Protein AF-A0A0F9I2T9-F1 (afdb_monomer)

Solvent-accessible surface area (backbone atoms only — not comparable to full-atom values): 11402 Å² total; per-residue (Å²): 110,58,90,56,52,68,42,76,40,68,72,30,92,43,73,68,40,69,50,30,46,56,73,55,46,64,75,42,55,41,36,40,35,30,61,11,84,28,34,31,27,41,28,41,24,91,76,15,21,54,81,68,43,67,60,30,58,50,77,38,46,47,72,30,62,48,36,36,33,22,36,102,45,69,37,40,35,46,57,79,55,84,53,74,76,51,71,56,40,68,66,50,63,77,54,74,60,82,80,69,91,84,68,98,68,77,92,76,82,87,80,84,78,89,79,75,94,76,78,85,86,78,90,66,72,61,54,75,48,65,61,73,56,82,84,60,72,53,73,69,39,75,49,75,49,71,34,76,74,49,48,68,32,50,39,35,52,36,46,84,83,63,53,74,46,76,37,58,24,34,89,49,101,84,46,70,30,67,48,35,34,33,28,73,46,94,51,41,67,45,80,101

Structure (mmCIF, N/CA/C/O backbone):
data_AF-A0A0F9I2T9-F1
#
_entry.id   AF-A0A0F9I2T9-F1
#
loop_
_atom_site.group_PDB
_atom_site.id
_atom_site.type_symbol
_atom_site.label_atom_id
_atom_site.label_alt_id
_atom_site.label_comp_id
_atom_site.label_asym_id
_atom_site.label_entity_id
_atom_site.label_seq_id
_atom_site.pdbx_PDB_ins_code
_atom_site.Cartn_x
_atom_site.Cartn_y
_atom_site.Cartn_z
_atom_site.occupancy
_atom_site.B_iso_or_equiv
_atom_site.auth_seq_id
_atom_site.auth_comp_id
_atom_site.auth_asym_id
_atom_site.auth_atom_id
_atom_site.pdbx_PDB_model_num
ATOM 1 N N . LEU A 1 1 ? -17.192 2.254 24.307 1.00 77.25 1 LEU A N 1
ATOM 2 C CA . LEU A 1 1 ? -17.711 1.311 23.294 1.00 77.25 1 LEU A CA 1
ATOM 3 C C . LEU A 1 1 ? -18.393 2.133 22.215 1.00 77.25 1 LEU A C 1
ATOM 5 O O . LEU A 1 1 ? -19.173 3.010 22.575 1.00 77.25 1 LEU A O 1
ATOM 9 N N . LEU A 1 2 ? -18.076 1.908 20.944 1.00 83.19 2 LEU A N 1
ATOM 10 C CA . LEU A 1 2 ? -18.736 2.607 19.837 1.00 83.19 2 LEU A CA 1
ATOM 11 C C . LEU A 1 2 ? -20.143 2.042 19.597 1.00 83.19 2 LEU A C 1
ATOM 13 O O . LEU A 1 2 ? -20.363 0.847 19.772 1.00 83.19 2 LEU A O 1
ATOM 17 N N . GLN A 1 3 ? -21.088 2.907 19.224 1.00 81.00 3 GLN A N 1
ATOM 18 C CA . GLN A 1 3 ? -22.503 2.542 19.030 1.00 81.00 3 GLN A CA 1
ATOM 19 C C . GLN A 1 3 ? -23.011 2.791 17.604 1.00 81.00 3 GLN A C 1
ATOM 21 O O . GLN A 1 3 ? -24.098 2.345 17.253 1.00 81.00 3 GLN A O 1
ATOM 26 N N . SER A 1 4 ? -22.238 3.504 16.788 1.00 87.12 4 SER A N 1
ATOM 27 C CA . SER A 1 4 ? -22.581 3.847 15.409 1.00 87.12 4 SER A CA 1
ATOM 28 C C . SER A 1 4 ? -21.643 3.129 14.442 1.00 87.12 4 SER A C 1
ATOM 30 O O . SER A 1 4 ? -20.505 2.819 14.794 1.00 87.12 4 SER A O 1
ATOM 32 N N . SER A 1 5 ? -22.080 2.917 13.201 1.00 89.50 5 SER A N 1
ATOM 33 C CA . SER A 1 5 ? -21.190 2.479 12.119 1.00 89.50 5 SER A CA 1
ATOM 34 C C . SER A 1 5 ? -20.174 3.561 11.747 1.00 89.50 5 SER A C 1
ATOM 36 O O . SER A 1 5 ? -19.093 3.228 11.286 1.00 89.50 5 SER A O 1
ATOM 38 N N . TYR A 1 6 ? -20.478 4.842 11.991 1.00 93.56 6 TYR A N 1
ATOM 39 C CA . TYR A 1 6 ? -19.569 5.972 11.780 1.00 93.56 6 TYR A CA 1
ATOM 40 C C . TYR A 1 6 ? -19.343 6.724 13.088 1.00 93.56 6 TYR A C 1
ATOM 42 O O . TYR A 1 6 ? -20.291 7.244 13.681 1.00 93.56 6 TYR A O 1
ATOM 50 N N . ASN A 1 7 ? -18.086 6.793 13.522 1.00 95.19 7 ASN A N 1
ATOM 51 C CA . ASN A 1 7 ? -17.689 7.425 14.773 1.00 95.19 7 ASN A CA 1
ATOM 52 C C . ASN A 1 7 ? -16.590 8.447 14.489 1.00 95.19 7 ASN A C 1
ATOM 54 O O . ASN A 1 7 ? -15.493 8.089 14.057 1.00 95.19 7 ASN A O 1
ATOM 58 N N . VAL A 1 8 ? -16.899 9.717 14.741 1.00 95.62 8 VAL A N 1
ATOM 59 C CA . VAL A 1 8 ? -15.950 10.826 14.635 1.00 95.62 8 VAL A CA 1
ATOM 60 C C . VAL A 1 8 ? -15.568 11.250 16.043 1.00 95.62 8 VAL A C 1
ATOM 62 O O . VAL A 1 8 ? -16.420 11.669 16.826 1.00 95.62 8 VAL A O 1
ATOM 65 N N . ILE A 1 9 ?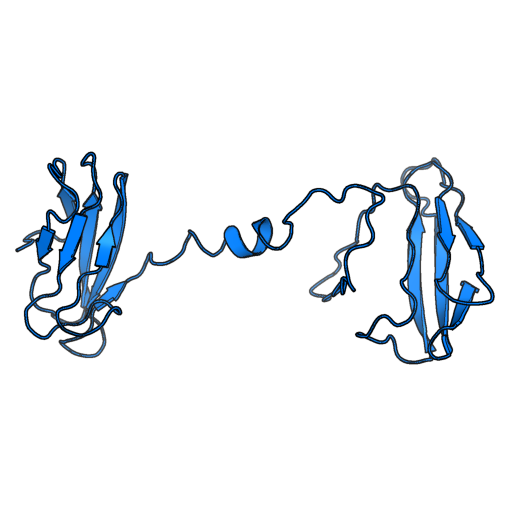 -14.291 11.108 16.372 1.00 96.44 9 ILE A N 1
ATOM 66 C CA . ILE A 1 9 ? -13.738 11.508 17.659 1.00 96.44 9 ILE A CA 1
ATOM 67 C C . ILE A 1 9 ? -13.150 12.901 17.455 1.00 96.44 9 ILE A C 1
ATOM 69 O O . ILE A 1 9 ? -12.089 13.053 16.857 1.00 96.44 9 ILE A O 1
ATOM 73 N N . SER A 1 10 ? -13.864 13.922 17.929 1.00 96.00 10 SER A N 1
ATOM 74 C CA . SER A 1 10 ? -13.468 15.329 17.773 1.00 96.00 10 SER A CA 1
ATOM 75 C C . SER A 1 10 ? -12.383 15.775 18.754 1.00 96.00 10 SER A C 1
ATOM 77 O O . SER A 1 10 ? -11.784 16.830 18.572 1.00 96.00 10 SER A O 1
ATOM 79 N N . THR A 1 11 ? -12.154 15.003 19.819 1.00 95.75 11 THR A N 1
ATOM 80 C CA . THR A 1 11 ? -11.232 15.366 20.895 1.00 95.75 11 THR A CA 1
ATOM 81 C C . THR A 1 11 ? -10.404 14.156 21.290 1.00 95.75 11 THR A C 1
ATOM 83 O O . THR A 1 11 ? -10.943 13.159 21.759 1.00 95.75 11 THR A O 1
ATOM 86 N N . VAL A 1 12 ? -9.090 14.287 21.134 1.00 96.88 12 VAL A N 1
ATOM 87 C CA . VAL A 1 12 ? -8.075 13.345 21.617 1.00 96.88 12 VAL A CA 1
ATOM 88 C C . VAL A 1 12 ? -7.077 14.194 22.391 1.00 96.88 12 VAL A C 1
ATOM 90 O O . VAL A 1 12 ? -6.256 14.902 21.798 1.00 96.88 12 VAL A O 1
ATOM 93 N N . GLY A 1 13 ? -7.258 14.241 23.709 1.00 92.44 13 GLY A N 1
ATOM 94 C CA . GLY A 1 13 ? -6.550 15.163 24.594 1.00 92.44 13 GLY A CA 1
ATOM 95 C C . GLY A 1 13 ? -5.081 14.790 24.737 1.00 92.44 13 GLY A C 1
ATOM 96 O O . GLY A 1 13 ? -4.220 15.670 24.717 1.00 92.44 13 GLY A O 1
ATOM 97 N N . THR A 1 14 ? -4.800 13.491 24.801 1.00 95.44 14 THR A N 1
ATOM 98 C CA . THR A 1 14 ? -3.448 12.946 24.916 1.00 95.44 14 THR A CA 1
ATOM 99 C C . THR A 1 14 ? -3.222 11.774 23.971 1.00 95.44 14 THR A C 1
ATOM 101 O O . THR A 1 14 ? -4.144 11.032 23.642 1.00 95.44 14 THR A O 1
ATOM 104 N N . THR A 1 15 ? -1.977 11.597 23.524 1.00 92.62 15 THR A N 1
ATOM 105 C CA . THR A 1 15 ? -1.584 10.397 22.775 1.00 92.62 15 THR A CA 1
ATOM 106 C C . THR A 1 15 ? -1.863 9.152 23.612 1.00 92.62 15 THR A C 1
ATOM 108 O O . THR A 1 15 ? -1.438 9.086 24.766 1.00 92.62 15 THR A O 1
ATOM 111 N N . GLY A 1 16 ? -2.553 8.176 23.022 1.00 87.94 16 GLY A N 1
ATOM 112 C CA . GLY A 1 16 ? -2.969 6.945 23.704 1.00 87.94 16 GLY A CA 1
ATOM 113 C C . GLY A 1 16 ? -4.363 7.014 24.338 1.00 87.94 16 GLY A C 1
ATOM 114 O O . GLY A 1 16 ? -4.850 6.006 24.856 1.00 87.94 16 GLY A O 1
ATOM 115 N N . ASP A 1 17 ? -5.050 8.162 24.260 1.00 96.69 17 ASP A N 1
ATOM 116 C CA . ASP A 1 17 ? -6.502 8.188 24.449 1.00 96.69 17 ASP A CA 1
ATOM 117 C C . ASP A 1 17 ? -7.133 7.183 23.487 1.00 96.69 17 ASP A C 1
ATOM 119 O O . ASP A 1 17 ? -6.697 7.036 22.342 1.00 96.69 17 ASP A O 1
ATOM 123 N N . SER A 1 18 ? -8.146 6.462 23.954 1.00 96.06 18 SER A N 1
ATOM 124 C CA . SER A 1 18 ? -8.587 5.271 23.245 1.00 96.06 18 SER A CA 1
ATOM 125 C C . SER A 1 18 ? -10.091 5.117 23.148 1.00 96.06 18 SER A C 1
ATOM 127 O O . SER A 1 18 ? -10.880 5.631 23.944 1.00 96.06 18 SER A O 1
ATOM 129 N N . ILE A 1 19 ? -10.478 4.348 22.139 1.00 96.50 19 ILE A N 1
ATOM 130 C CA . ILE A 1 19 ? -11.832 3.853 21.942 1.00 96.50 19 ILE A CA 1
ATOM 131 C C . ILE A 1 19 ? -11.802 2.332 21.845 1.00 96.50 19 ILE A C 1
ATOM 133 O O . ILE A 1 19 ? -10.759 1.716 21.637 1.00 96.50 19 ILE A O 1
ATOM 137 N N . LYS A 1 20 ? -12.975 1.717 21.978 1.00 96.12 20 LYS A N 1
ATOM 138 C CA . LYS A 1 20 ? -13.140 0.270 21.862 1.00 96.12 20 LYS A CA 1
ATOM 139 C C . LYS A 1 20 ? -14.275 -0.064 20.902 1.00 96.12 20 LYS A C 1
ATOM 141 O O . LYS A 1 20 ? -15.376 0.485 21.067 1.00 96.12 20 LYS A O 1
ATOM 146 N N . LEU A 1 21 ? -13.999 -0.938 19.934 1.00 94.81 21 LEU A N 1
ATOM 147 C CA . LEU A 1 21 ? -14.994 -1.453 18.989 1.00 94.81 21 LEU A CA 1
ATOM 148 C C . LEU A 1 21 ? -16.055 -2.310 19.710 1.00 94.81 21 LEU A C 1
ATOM 150 O O . LEU A 1 21 ? -15.775 -2.854 20.783 1.00 94.81 21 LEU A O 1
ATOM 154 N N . PRO A 1 22 ? -17.285 -2.408 19.174 1.00 93.56 22 PRO A N 1
ATOM 155 C CA . PRO A 1 22 ? -18.248 -3.409 19.626 1.00 93.56 22 PRO A CA 1
ATOM 156 C C . PRO A 1 22 ? -17.721 -4.827 19.363 1.00 93.56 22 PRO A C 1
ATOM 158 O O . PRO A 1 22 ? -16.817 -5.009 18.552 1.00 93.56 22 PRO A O 1
ATOM 161 N N . GLY A 1 23 ? -18.296 -5.826 20.037 1.00 91.19 23 GLY A N 1
ATOM 162 C CA . GLY A 1 23 ? -17.992 -7.228 19.740 1.00 91.19 23 GLY A CA 1
ATOM 163 C C . GLY A 1 23 ? -18.339 -7.581 18.294 1.00 91.19 23 GLY A C 1
ATOM 164 O O . GLY A 1 23 ? -19.308 -7.050 17.735 1.00 91.19 23 GLY A O 1
ATOM 165 N N . ILE A 1 24 ? -17.547 -8.460 17.684 1.00 89.12 24 ILE A N 1
ATOM 166 C CA . ILE A 1 24 ? -17.726 -8.825 16.279 1.00 89.12 24 ILE A CA 1
ATOM 167 C C . ILE A 1 24 ? -19.027 -9.594 16.073 1.00 89.12 24 ILE A C 1
ATOM 169 O O . ILE A 1 24 ? -19.320 -10.609 16.699 1.00 89.12 24 ILE A O 1
ATOM 173 N N . THR A 1 25 ? -19.786 -9.127 15.091 1.00 90.25 25 THR A N 1
ATOM 174 C CA . THR A 1 25 ? -20.733 -9.948 14.341 1.00 90.25 25 THR A CA 1
ATOM 175 C C . THR A 1 25 ? -20.300 -9.882 12.881 1.00 90.25 25 THR A C 1
ATOM 177 O O . THR A 1 25 ? -20.077 -8.780 12.372 1.00 90.25 25 THR A O 1
ATOM 180 N N . VAL A 1 26 ? -20.151 -11.027 12.207 1.00 90.62 26 VAL A N 1
ATOM 181 C CA . VAL A 1 26 ? -19.735 -11.082 10.792 1.00 90.62 26 VAL A CA 1
ATOM 182 C C . VAL A 1 26 ? -20.545 -10.099 9.938 1.00 90.62 26 VAL A C 1
ATOM 184 O O . VAL A 1 26 ? -21.770 -10.031 10.040 1.00 90.62 26 VAL A O 1
ATOM 187 N N . GLY A 1 27 ? -19.855 -9.322 9.103 1.00 88.75 27 GLY A N 1
ATOM 188 C CA . GLY A 1 27 ? -20.448 -8.294 8.244 1.00 88.75 27 GLY A CA 1
ATOM 189 C C . GLY A 1 27 ? -20.646 -6.928 8.911 1.00 88.75 27 GLY A C 1
ATOM 190 O O . GLY A 1 27 ? -20.959 -5.962 8.214 1.00 88.75 27 GLY A O 1
ATOM 191 N N . THR A 1 28 ? -20.426 -6.805 10.225 1.00 90.44 28 THR A N 1
ATOM 192 C CA . THR A 1 28 ? -20.456 -5.503 10.915 1.00 90.44 28 THR A CA 1
ATOM 193 C C . THR A 1 28 ? -19.322 -4.621 10.419 1.00 90.44 28 THR A C 1
ATOM 195 O O . THR A 1 28 ? -18.195 -5.086 10.268 1.00 90.44 28 THR A O 1
ATOM 198 N N . GLN A 1 29 ? -19.607 -3.337 10.203 1.00 93.12 29 GLN A N 1
ATOM 199 C CA . GLN A 1 29 ? -18.616 -2.338 9.813 1.00 93.12 29 GLN A CA 1
ATOM 200 C C . GLN A 1 29 ? -18.508 -1.242 10.871 1.00 93.12 29 GLN A C 1
ATOM 202 O O . GLN A 1 29 ? -19.515 -0.775 11.409 1.00 93.12 29 GLN A O 1
ATOM 207 N N . CYS A 1 30 ? -17.276 -0.827 11.151 1.00 94.44 30 CYS A N 1
ATOM 208 C CA . CYS A 1 30 ? -16.959 0.293 12.027 1.00 94.44 30 CYS A CA 1
ATOM 209 C C . CYS A 1 30 ? -15.993 1.239 11.315 1.00 94.44 30 CYS A C 1
ATOM 211 O O . CYS A 1 30 ? -14.832 0.910 11.072 1.00 94.44 30 CYS A O 1
ATOM 213 N N . HIS A 1 31 ? -16.477 2.437 11.013 1.00 94.31 31 HIS A N 1
ATOM 214 C CA . HIS A 1 31 ? -15.696 3.553 10.513 1.00 94.31 31 HIS A CA 1
ATOM 215 C C . HIS A 1 31 ? -15.345 4.472 11.675 1.00 94.31 31 HIS A C 1
ATOM 217 O O . HIS A 1 31 ? -16.207 4.916 12.442 1.00 94.31 31 HIS A O 1
ATOM 223 N N . VAL A 1 32 ? -14.058 4.756 11.789 1.00 95.00 32 VAL A N 1
ATOM 224 C CA . VAL A 1 32 ? -13.477 5.535 12.869 1.00 95.00 32 VAL A CA 1
ATOM 225 C C . VAL A 1 32 ? -12.673 6.671 12.252 1.00 95.00 32 VAL A C 1
ATOM 227 O O . VAL A 1 32 ? -11.786 6.435 11.431 1.00 95.00 32 VAL A O 1
ATOM 230 N N . LYS A 1 33 ? -12.966 7.903 12.664 1.00 94.56 33 LYS A N 1
ATOM 231 C CA . LYS A 1 33 ? -12.241 9.115 12.277 1.00 94.56 33 LYS A CA 1
ATOM 232 C C . LYS A 1 33 ? -11.692 9.795 13.527 1.00 94.56 33 LYS A C 1
ATOM 234 O O . LYS A 1 33 ? -12.441 10.023 14.475 1.00 94.56 33 LYS A O 1
ATOM 239 N N . ASN A 1 34 ? -10.407 10.129 13.504 1.00 96.00 34 ASN A N 1
ATOM 240 C CA . ASN A 1 34 ? -9.775 10.961 14.518 1.00 96.00 34 ASN A CA 1
ATOM 241 C C . ASN A 1 34 ? -9.656 12.399 13.989 1.00 96.00 34 ASN A C 1
ATOM 243 O O . ASN A 1 34 ? -8.818 12.666 13.130 1.00 96.00 34 ASN A O 1
ATOM 247 N N . ASP A 1 35 ? -10.486 13.304 14.501 1.00 95.69 35 ASP A N 1
ATOM 248 C CA . ASP A 1 35 ? -10.397 14.754 14.260 1.00 95.69 35 ASP A CA 1
ATOM 249 C C . ASP A 1 35 ? -9.752 15.497 15.448 1.00 95.69 35 ASP A C 1
ATOM 251 O O . ASP A 1 35 ? -9.666 16.724 15.451 1.00 95.69 35 ASP A O 1
ATOM 255 N N . GLY A 1 36 ? -9.288 14.760 16.462 1.00 95.12 36 GLY A N 1
ATOM 256 C CA . GLY A 1 36 ? -8.530 15.303 17.578 1.00 95.12 36 GLY A CA 1
ATOM 257 C C . GLY A 1 36 ? -7.098 15.687 17.198 1.00 95.12 36 GLY A C 1
ATOM 258 O O . GLY A 1 36 ? -6.595 15.371 16.120 1.00 95.12 36 GLY A O 1
ATOM 259 N N . ALA A 1 37 ? -6.421 16.376 18.120 1.00 94.50 37 ALA A N 1
ATOM 260 C CA . ALA A 1 37 ? -5.080 16.916 17.886 1.00 94.50 37 ALA A CA 1
ATOM 261 C C . ALA A 1 37 ? -3.955 15.866 17.985 1.00 94.50 37 ALA A C 1
ATOM 263 O O . ALA A 1 37 ? -2.868 16.086 17.456 1.00 94.50 37 ALA A O 1
ATOM 264 N N . ASN A 1 38 ? -4.202 14.741 18.663 1.00 96.75 38 ASN A N 1
ATOM 265 C CA . ASN A 1 38 ? -3.214 13.692 18.927 1.00 96.75 38 ASN A CA 1
ATOM 266 C C . ASN A 1 38 ? -3.634 12.358 18.299 1.00 96.75 38 ASN A C 1
ATOM 268 O O . ASN A 1 38 ? -4.791 12.177 17.923 1.00 96.75 38 ASN A O 1
ATOM 272 N N . ALA A 1 39 ? -2.700 11.408 18.198 1.00 94.62 39 ALA A N 1
ATOM 273 C CA . ALA A 1 39 ? -3.024 10.036 17.810 1.00 94.62 39 ALA A CA 1
ATOM 274 C C . ALA A 1 39 ? -3.852 9.338 18.902 1.00 94.62 39 ALA A C 1
ATOM 276 O O . ALA A 1 39 ? -3.612 9.550 20.092 1.00 94.62 39 ALA A O 1
ATOM 277 N N . MET A 1 40 ? -4.801 8.500 18.489 1.00 96.88 40 MET A N 1
ATOM 278 C CA . MET A 1 40 ? -5.650 7.717 19.389 1.00 96.88 40 MET A CA 1
ATOM 279 C C . MET A 1 40 ? -5.485 6.224 19.137 1.00 96.88 40 MET A C 1
ATOM 281 O O . MET A 1 40 ? -5.204 5.817 18.010 1.00 96.88 40 MET A O 1
ATOM 285 N N . ASP A 1 41 ? -5.757 5.416 20.151 1.00 97.44 41 ASP A N 1
ATOM 286 C CA . ASP A 1 41 ? -5.693 3.963 20.046 1.00 97.44 41 ASP A CA 1
ATOM 287 C C . ASP A 1 41 ? -7.093 3.354 19.908 1.00 97.44 41 ASP A C 1
ATOM 289 O O . ASP A 1 41 ? -8.033 3.671 20.643 1.00 97.44 41 ASP A O 1
ATOM 293 N N . VAL A 1 42 ? -7.250 2.453 18.944 1.00 96.56 42 VAL A N 1
ATOM 294 C CA . VAL A 1 42 ? -8.477 1.684 18.737 1.00 96.56 42 VAL A CA 1
ATOM 295 C C . VAL A 1 42 ? -8.237 0.282 19.264 1.00 96.56 42 VAL A C 1
ATOM 297 O O . VAL A 1 42 ? -7.446 -0.465 18.695 1.00 96.56 42 VAL A O 1
ATOM 300 N N . PHE A 1 43 ? -8.924 -0.077 20.345 1.00 96.88 43 PHE A N 1
ATOM 301 C CA . PHE A 1 43 ? -8.895 -1.430 20.887 1.00 96.88 43 PHE A CA 1
ATOM 302 C C . PHE A 1 43 ? -10.026 -2.291 20.306 1.00 96.88 43 PHE A C 1
ATOM 304 O O . PHE A 1 43 ? -11.154 -1.802 20.140 1.00 96.88 43 PHE A O 1
ATOM 311 N N . PRO A 1 44 ? -9.766 -3.586 20.068 1.00 95.31 44 PRO A N 1
ATOM 312 C CA . PRO A 1 44 ? -10.823 -4.550 19.808 1.00 95.31 44 PRO A CA 1
ATOM 313 C C . PRO A 1 44 ? -11.698 -4.765 21.055 1.00 95.31 44 PRO A C 1
ATOM 315 O O . PRO A 1 44 ? -11.356 -4.352 22.176 1.00 95.31 44 PRO A O 1
ATOM 318 N N . PHE A 1 45 ? -12.850 -5.414 20.870 1.00 95.06 45 PHE A N 1
ATOM 319 C CA . PHE A 1 45 ? -13.565 -6.004 21.999 1.00 95.06 45 PHE A CA 1
ATOM 320 C C . PHE A 1 45 ? -12.693 -7.087 22.653 1.00 95.06 45 PHE A C 1
ATOM 322 O O . PHE A 1 45 ? -11.675 -7.502 22.103 1.00 95.06 45 PHE A O 1
ATOM 329 N N . THR A 1 46 ? -13.039 -7.491 23.873 1.00 94.19 46 THR A N 1
ATOM 330 C CA . THR A 1 46 ? -12.263 -8.519 24.570 1.00 94.19 46 THR A CA 1
ATOM 331 C C . THR A 1 46 ? -12.245 -9.810 23.753 1.00 94.19 46 THR A C 1
ATOM 333 O O . THR A 1 46 ? -13.304 -10.288 23.363 1.00 94.19 46 THR A O 1
ATOM 336 N N . ASP A 1 47 ? -11.038 -10.334 23.544 1.00 94.00 47 ASP A N 1
ATOM 337 C CA . ASP A 1 47 ? -10.705 -11.544 22.779 1.00 94.00 47 ASP A CA 1
ATOM 338 C C . ASP A 1 47 ? -10.809 -11.418 21.248 1.00 94.00 47 ASP A C 1
ATOM 340 O O . ASP A 1 47 ? -10.547 -12.388 20.539 1.00 94.00 47 ASP A O 1
ATOM 344 N N . ASP A 1 48 ? -11.065 -10.209 20.740 1.00 94.50 48 ASP A N 1
ATOM 345 C CA . ASP A 1 48 ? -11.030 -9.907 19.308 1.00 94.50 48 ASP A CA 1
ATOM 346 C C . ASP A 1 48 ? -9.625 -9.421 18.860 1.00 94.50 48 ASP A C 1
ATOM 348 O O . ASP A 1 48 ? -8.810 -8.945 19.663 1.00 94.50 48 ASP A O 1
ATOM 352 N N . ASP A 1 49 ? -9.352 -9.495 17.554 1.00 93.25 49 ASP A N 1
ATOM 353 C CA . ASP A 1 49 ? -8.115 -9.064 16.884 1.00 93.25 49 ASP A CA 1
ATOM 354 C C . ASP A 1 49 ? -8.413 -8.050 15.758 1.00 93.25 49 ASP A C 1
ATOM 356 O O . ASP A 1 49 ? -9.356 -8.217 14.982 1.00 93.25 49 ASP A O 1
ATOM 360 N N . LEU A 1 50 ? -7.604 -6.987 15.666 1.00 92.31 50 LEU A N 1
ATOM 361 C CA . LEU A 1 50 ? -7.654 -5.960 14.609 1.00 92.31 50 LEU A CA 1
ATOM 362 C C . LEU A 1 50 ? -6.610 -6.166 13.492 1.00 92.31 50 LEU A C 1
ATOM 364 O O . LEU A 1 50 ? -6.430 -5.284 12.652 1.00 92.31 50 LEU A O 1
ATOM 368 N N . GLY A 1 51 ? -5.885 -7.286 13.508 1.00 89.31 51 GLY A N 1
ATOM 369 C CA . GLY A 1 51 ? -4.712 -7.561 12.672 1.00 89.31 51 GLY A CA 1
ATOM 370 C C . GLY A 1 51 ? -3.373 -7.209 13.336 1.00 89.31 51 GLY A C 1
ATOM 371 O O . GLY A 1 51 ? -2.333 -7.291 12.685 1.00 89.31 51 GLY A O 1
ATOM 372 N N . ALA A 1 52 ? -3.387 -6.821 14.615 1.00 90.44 52 ALA A N 1
ATOM 373 C CA . ALA A 1 52 ? -2.200 -6.493 15.416 1.00 90.44 52 ALA A CA 1
ATOM 374 C C . ALA A 1 52 ? -1.963 -7.490 16.568 1.00 90.44 52 ALA A C 1
ATOM 376 O O . ALA A 1 52 ? -1.023 -7.319 17.346 1.00 90.44 52 ALA A O 1
ATOM 377 N N . GLY A 1 53 ? -2.803 -8.524 16.676 1.00 92.81 53 GLY A N 1
ATOM 378 C CA . GLY A 1 53 ? -2.837 -9.482 17.772 1.00 92.81 53 GLY A CA 1
ATOM 379 C C . GLY A 1 53 ? -4.076 -9.299 18.651 1.00 92.81 53 GLY A C 1
ATOM 380 O O . GLY A 1 53 ? -4.612 -8.200 18.809 1.00 92.81 53 GLY A O 1
ATOM 381 N N . VAL A 1 54 ? -4.513 -10.393 19.276 1.00 94.38 54 VAL A N 1
ATOM 382 C CA . VAL A 1 54 ? -5.663 -10.415 20.193 1.00 94.38 54 VAL A CA 1
ATOM 383 C C . VAL A 1 54 ? -5.509 -9.354 21.288 1.00 94.38 54 VAL A C 1
ATOM 385 O O . VAL A 1 54 ? -4.437 -9.221 21.885 1.00 94.38 54 VAL A O 1
ATOM 388 N N . ASN A 1 55 ? -6.580 -8.602 21.563 1.00 95.19 55 ASN A N 1
ATOM 389 C CA . ASN A 1 55 ? -6.609 -7.524 22.562 1.00 95.19 55 ASN A CA 1
ATOM 390 C C . ASN A 1 55 ? -5.576 -6.394 22.330 1.00 95.19 55 ASN A C 1
ATOM 392 O O . ASN A 1 55 ? -5.369 -5.565 23.221 1.00 95.19 55 ASN A O 1
ATOM 396 N N . THR A 1 56 ? -4.940 -6.330 21.154 1.00 95.56 56 THR A N 1
ATOM 397 C CA . THR A 1 56 ? -3.906 -5.336 20.825 1.00 95.56 56 THR A CA 1
ATOM 398 C C . THR A 1 56 ? -4.510 -4.175 20.042 1.00 95.56 56 THR A C 1
ATOM 400 O O . THR A 1 56 ? -5.309 -4.372 19.127 1.00 95.56 56 THR A O 1
ATOM 403 N N . ALA A 1 57 ? -4.151 -2.946 20.418 1.00 95.62 57 ALA A N 1
ATOM 404 C CA . ALA A 1 57 ? -4.664 -1.752 19.762 1.00 95.62 57 ALA A CA 1
ATOM 405 C C . ALA A 1 57 ? -3.978 -1.457 18.425 1.00 95.62 57 ALA A C 1
ATOM 407 O O . ALA A 1 57 ? -2.799 -1.747 18.224 1.00 95.62 57 ALA A O 1
ATOM 408 N N . VAL A 1 58 ? -4.719 -0.776 17.554 1.00 94.38 58 VAL A N 1
ATOM 409 C CA . VAL A 1 58 ? -4.194 -0.118 16.355 1.00 94.38 58 VAL A CA 1
ATOM 410 C C . VAL A 1 58 ? -4.270 1.391 16.556 1.00 94.38 58 VAL A C 1
ATOM 412 O O . VAL A 1 58 ? -5.312 1.915 16.951 1.00 94.38 58 VAL A O 1
ATOM 415 N N . SER A 1 59 ? -3.181 2.101 16.261 1.00 94.69 59 SER A N 1
ATOM 416 C CA . SER A 1 59 ? -3.142 3.558 16.393 1.00 94.69 59 SER A CA 1
ATOM 417 C C . SER A 1 59 ? -3.702 4.256 15.150 1.00 94.69 59 SER A C 1
ATOM 419 O O . SER A 1 59 ? -3.399 3.888 14.013 1.00 94.69 59 SER A O 1
ATOM 421 N N . VAL A 1 60 ? -4.506 5.296 15.364 1.00 93.00 60 VAL A N 1
ATOM 422 C CA . VAL A 1 60 ? -5.061 6.171 14.327 1.00 93.00 60 VAL A CA 1
ATOM 423 C C . VAL A 1 60 ? -4.536 7.584 14.561 1.00 93.00 60 VAL A C 1
ATOM 425 O O . VAL A 1 60 ? -4.909 8.258 15.526 1.00 93.00 60 VAL A O 1
ATOM 428 N N . ALA A 1 61 ? -3.672 8.043 13.654 1.00 93.62 61 ALA A N 1
ATOM 429 C CA . ALA A 1 61 ? -3.077 9.376 13.702 1.00 93.62 61 ALA A CA 1
ATOM 430 C C . ALA A 1 61 ? -4.136 10.495 13.723 1.00 93.62 61 ALA A C 1
ATOM 432 O O . ALA A 1 61 ? -5.262 10.305 13.257 1.00 93.62 61 ALA A O 1
ATOM 433 N N . ALA A 1 62 ? -3.757 11.674 14.221 1.00 93.06 62 ALA A N 1
ATOM 434 C CA . ALA A 1 62 ? -4.575 12.883 14.118 1.00 93.06 62 ALA A CA 1
ATOM 435 C C . ALA A 1 62 ? -4.928 13.170 12.647 1.00 93.06 62 ALA A C 1
ATOM 437 O O . ALA A 1 62 ? -4.073 13.084 11.764 1.00 93.06 62 ALA A O 1
ATOM 438 N N . GLY A 1 63 ? -6.199 13.454 12.364 1.00 90.50 63 GLY A N 1
ATOM 439 C CA . GLY A 1 63 ? -6.716 13.590 10.999 1.00 90.50 63 GLY A CA 1
ATOM 440 C C . GLY A 1 63 ? -6.823 12.268 10.222 1.00 90.50 63 GLY A C 1
ATOM 441 O O . GLY A 1 63 ? -7.285 12.269 9.079 1.00 90.50 63 GLY A O 1
ATOM 442 N N . GLY A 1 64 ? -6.440 11.133 10.807 1.00 91.69 64 GLY A N 1
ATOM 443 C CA . GLY A 1 64 ? -6.515 9.807 10.200 1.00 91.69 64 GLY A CA 1
ATOM 444 C C . GLY A 1 64 ? -7.894 9.158 10.323 1.00 91.69 64 GLY A C 1
ATOM 445 O O . GLY A 1 64 ? -8.755 9.592 11.091 1.00 91.69 64 GLY A O 1
ATOM 446 N N . SER A 1 65 ? -8.108 8.086 9.563 1.00 93.00 65 SER A N 1
ATOM 447 C CA . SER A 1 65 ? -9.312 7.257 9.652 1.00 93.00 65 SER A CA 1
ATOM 448 C C . SER A 1 65 ? -8.987 5.784 9.448 1.00 93.00 65 SER A C 1
ATOM 450 O O . SER A 1 65 ? -8.139 5.455 8.620 1.00 93.00 65 SER A O 1
ATOM 452 N N . ALA A 1 66 ? -9.724 4.911 10.123 1.00 93.06 66 ALA A N 1
ATOM 453 C CA . ALA A 1 66 ? -9.673 3.469 9.932 1.00 93.06 66 ALA A CA 1
ATOM 454 C C . ALA A 1 66 ? -11.085 2.924 9.685 1.00 93.06 66 ALA A C 1
ATOM 456 O O . ALA A 1 66 ? -12.068 3.425 10.230 1.00 93.06 66 ALA A O 1
ATOM 457 N N . THR A 1 67 ? -11.184 1.906 8.833 1.00 93.50 67 THR A N 1
ATOM 458 C CA . THR A 1 67 ? -12.425 1.161 8.598 1.00 93.50 67 THR A CA 1
ATOM 459 C C . THR A 1 67 ? -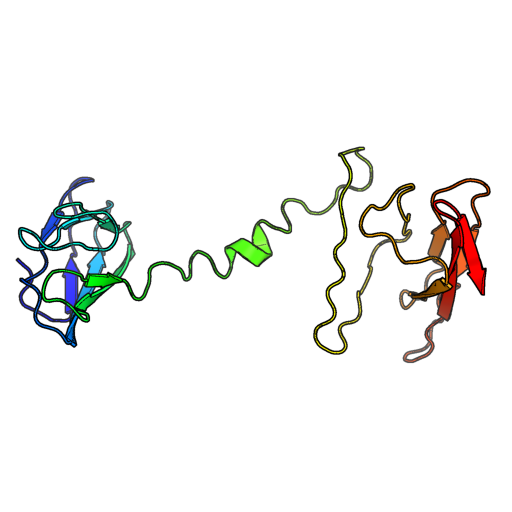12.163 -0.296 8.911 1.00 93.50 67 THR A C 1
ATOM 461 O O . THR A 1 67 ? -11.233 -0.867 8.346 1.00 93.50 67 THR A O 1
ATOM 464 N N . PHE A 1 68 ? -12.987 -0.877 9.774 1.00 93.56 68 PHE A N 1
ATOM 465 C CA . PHE A 1 68 ? -12.917 -2.270 10.193 1.00 93.56 68 PHE A CA 1
ATOM 466 C C . PHE A 1 68 ? -14.179 -3.006 9.738 1.00 93.56 68 PHE A C 1
ATOM 468 O O . PHE A 1 68 ? -15.280 -2.467 9.870 1.00 93.56 68 PHE A O 1
ATOM 475 N N . ILE A 1 69 ? -14.027 -4.228 9.231 1.00 92.94 69 ILE A N 1
ATOM 476 C CA . ILE A 1 69 ? -15.130 -5.143 8.918 1.00 92.94 69 ILE A CA 1
ATOM 477 C C . ILE A 1 69 ? -14.957 -6.466 9.670 1.00 92.94 69 ILE A C 1
ATOM 479 O O . ILE A 1 69 ? -13.877 -7.050 9.645 1.00 92.94 69 ILE A O 1
ATOM 483 N N . GLY A 1 70 ? -15.998 -6.928 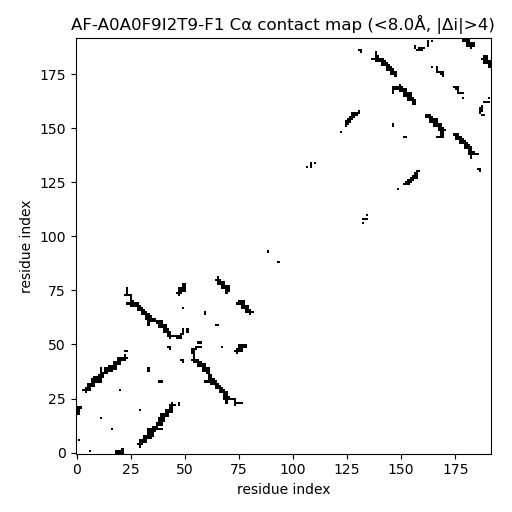10.362 1.00 91.50 70 GLY A N 1
ATOM 484 C CA . GLY A 1 70 ? -16.009 -8.242 11.008 1.00 91.50 70 GLY A CA 1
ATOM 485 C C . GLY A 1 70 ? -16.079 -9.338 9.947 1.00 91.50 70 GLY A C 1
ATOM 486 O O . GLY A 1 70 ? -16.994 -9.318 9.117 1.00 91.50 70 GLY A O 1
ATOM 487 N N . THR A 1 71 ? -15.116 -10.261 9.938 1.00 83.62 71 THR A N 1
ATOM 488 C CA . THR A 1 71 ? -14.984 -11.278 8.875 1.00 83.62 71 THR A CA 1
ATOM 489 C C . THR A 1 71 ? -15.302 -12.695 9.361 1.00 83.62 71 THR A C 1
ATOM 491 O O . THR A 1 71 ? -16.159 -12.851 10.215 1.00 83.62 71 THR A O 1
ATOM 494 N N . VAL A 1 72 ? -14.726 -13.726 8.735 1.00 70.88 72 VAL A N 1
ATOM 495 C CA . VAL A 1 72 ? -15.161 -15.140 8.743 1.00 70.88 72 VAL A CA 1
ATOM 496 C C . VAL A 1 72 ? -15.213 -15.823 10.115 1.00 70.88 72 VAL A C 1
ATOM 498 O O . VAL A 1 72 ? -15.839 -16.877 10.227 1.00 70.88 72 VAL A O 1
ATOM 501 N N . ASP A 1 73 ? -14.630 -15.226 11.151 1.00 74.75 73 ASP A N 1
ATOM 502 C CA . ASP A 1 73 ? -14.809 -15.630 12.540 1.00 74.75 73 ASP A CA 1
ATOM 503 C C . ASP A 1 73 ? -15.304 -14.447 13.391 1.00 74.75 73 ASP A C 1
ATOM 505 O O . ASP A 1 73 ? -15.063 -13.275 13.099 1.00 74.75 73 ASP A O 1
ATOM 509 N N . ASN A 1 74 ? -16.040 -14.746 14.464 1.00 77.75 74 ASN A N 1
ATOM 510 C CA . ASN A 1 74 ? -16.557 -13.732 15.392 1.00 77.75 74 ASN A CA 1
ATOM 511 C C . ASN A 1 74 ? -15.454 -13.155 16.303 1.00 77.75 74 ASN A C 1
ATOM 513 O O . ASN A 1 74 ? -15.749 -12.764 17.426 1.00 77.75 74 ASN A O 1
ATOM 517 N N . THR A 1 75 ? -14.200 -13.164 15.846 1.00 87.50 75 THR A N 1
ATOM 518 C CA . THR A 1 75 ? -13.012 -12.770 16.616 1.00 87.50 75 THR A CA 1
ATOM 519 C C . THR A 1 75 ? -12.040 -11.902 15.815 1.00 87.50 75 THR A C 1
ATOM 521 O O . THR A 1 75 ? -11.220 -11.222 16.417 1.00 87.50 75 THR A O 1
ATOM 524 N N . THR A 1 76 ? -12.138 -11.839 14.481 1.00 90.44 76 THR A N 1
ATOM 525 C CA . THR A 1 76 ? -11.202 -11.067 13.643 1.00 90.44 76 THR A CA 1
ATOM 526 C C . THR A 1 76 ? -11.876 -9.941 12.851 1.00 90.44 76 THR A C 1
ATOM 528 O O . THR A 1 76 ? -12.724 -10.158 11.969 1.00 90.44 76 THR A O 1
ATOM 531 N N . TRP A 1 77 ? -11.425 -8.711 13.100 1.00 92.19 77 TRP A N 1
ATOM 532 C CA . TRP A 1 77 ? -11.677 -7.548 12.252 1.00 92.19 77 TRP A CA 1
ATOM 533 C C . TRP A 1 77 ? -10.635 -7.468 11.129 1.00 92.19 77 TRP A C 1
ATOM 535 O O . TRP A 1 77 ? -9.434 -7.536 11.366 1.00 92.19 77 TRP A O 1
ATOM 545 N N . THR A 1 78 ? -11.083 -7.222 9.900 1.00 91.06 78 THR A N 1
ATOM 546 C CA . THR A 1 78 ? -10.210 -6.822 8.787 1.00 91.06 78 THR A CA 1
ATOM 547 C C . THR A 1 78 ? -10.234 -5.305 8.635 1.00 91.06 78 THR A C 1
ATOM 549 O O . THR A 1 78 ? -11.302 -4.708 8.490 1.00 91.06 78 THR A O 1
ATOM 552 N N . GLN A 1 79 ? -9.067 -4.660 8.629 1.00 90.56 79 GLN A N 1
ATOM 553 C CA . GLN A 1 79 ? -8.957 -3.227 8.356 1.00 90.56 79 GLN A CA 1
ATOM 554 C C . GLN A 1 79 ? -8.891 -2.966 6.840 1.00 90.56 79 GLN A C 1
ATOM 556 O O . GLN A 1 79 ? -7.950 -3.381 6.173 1.00 90.56 79 GLN A O 1
ATOM 561 N N . LEU A 1 80 ? -9.865 -2.237 6.287 1.00 85.50 80 LEU A N 1
ATOM 562 C CA . LEU A 1 80 ? -9.995 -2.009 4.836 1.00 85.50 80 LEU A CA 1
ATOM 563 C C . LEU A 1 80 ? -9.121 -0.863 4.294 1.00 85.50 80 LEU A C 1
ATOM 565 O O . LEU A 1 80 ? -8.868 -0.802 3.097 1.00 85.50 80 LEU A O 1
ATOM 569 N N . ASN A 1 81 ? -8.618 0.019 5.165 1.00 67.56 81 ASN A N 1
ATOM 570 C CA . ASN A 1 81 ? -7.832 1.203 4.779 1.00 67.56 81 ASN A CA 1
ATOM 571 C C . ASN A 1 81 ? -6.406 1.206 5.362 1.00 67.56 81 ASN A C 1
ATOM 573 O O . ASN A 1 81 ? -5.865 2.270 5.657 1.00 67.56 81 ASN A O 1
ATOM 577 N N . ALA A 1 82 ? -5.776 0.042 5.539 1.00 57.19 82 ALA A N 1
ATOM 578 C CA . ALA A 1 82 ? -4.411 -0.026 6.074 1.00 57.19 82 ALA A CA 1
ATOM 579 C C . ALA A 1 82 ? -3.332 0.572 5.138 1.00 57.19 82 ALA A C 1
ATOM 581 O O . ALA A 1 82 ? -2.208 0.790 5.576 1.00 57.19 82 ALA A O 1
ATOM 582 N N . GLY A 1 83 ? -3.639 0.895 3.873 1.00 51.06 83 GLY A N 1
ATOM 583 C CA . GLY A 1 83 ? -2.588 1.305 2.943 1.00 51.06 83 GLY A CA 1
ATOM 584 C C . GLY A 1 83 ? -3.045 1.968 1.651 1.00 51.06 83 GLY A C 1
ATOM 585 O O . GLY A 1 83 ? -2.806 1.430 0.581 1.00 51.06 83 GLY A O 1
ATOM 586 N N . PHE A 1 84 ? -3.555 3.200 1.710 1.00 50.47 84 PHE A N 1
ATOM 587 C CA . PHE A 1 84 ? -3.224 4.141 0.622 1.00 50.47 84 PHE A CA 1
ATOM 588 C C . PHE A 1 84 ? -1.869 4.822 0.859 1.00 50.47 84 PHE A C 1
ATOM 590 O O . PHE A 1 84 ? -1.291 5.385 -0.064 1.00 50.47 84 PHE A O 1
ATOM 597 N N . ALA A 1 85 ? -1.310 4.688 2.069 1.00 50.56 85 ALA A N 1
ATOM 598 C CA . ALA A 1 85 ? 0.050 5.112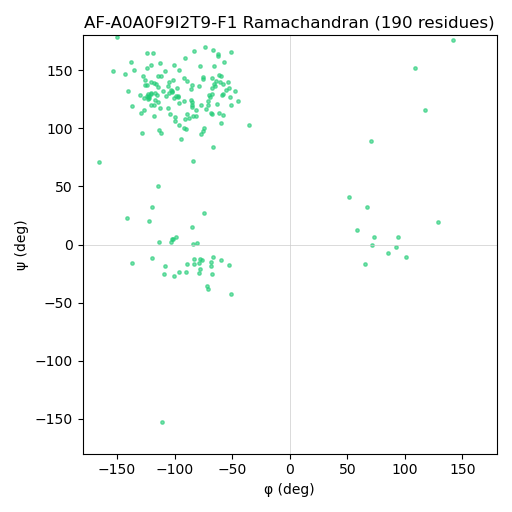 2.380 1.00 50.56 85 ALA A CA 1
ATOM 599 C C . ALA A 1 85 ? 1.127 4.257 1.684 1.00 50.56 85 ALA A C 1
ATOM 601 O O . ALA A 1 85 ? 2.267 4.697 1.611 1.00 50.56 85 ALA A O 1
ATOM 602 N N . GLN A 1 86 ? 0.790 3.073 1.149 1.00 50.56 86 GLN A N 1
ATOM 603 C CA . GLN A 1 86 ? 1.778 2.147 0.579 1.00 50.56 86 GLN A CA 1
ATOM 604 C C . GLN A 1 86 ? 1.748 2.045 -0.954 1.00 50.56 86 GLN A C 1
ATOM 606 O O . GLN A 1 86 ? 2.760 1.684 -1.540 1.00 50.56 86 GLN A O 1
ATOM 611 N N . LEU A 1 87 ? 0.662 2.453 -1.628 1.00 47.47 87 LEU A N 1
ATOM 612 C CA . LEU A 1 87 ? 0.632 2.447 -3.100 1.00 47.47 87 LEU A CA 1
ATOM 613 C C . LEU A 1 87 ? 1.379 3.644 -3.719 1.00 47.47 87 LEU A C 1
ATOM 615 O O . LEU A 1 87 ? 1.863 3.557 -4.841 1.00 47.47 87 LEU A O 1
ATOM 619 N N . ILE A 1 88 ? 1.515 4.754 -2.985 1.00 52.38 88 ILE A N 1
ATOM 620 C CA . ILE A 1 88 ? 2.326 5.904 -3.428 1.00 52.38 88 ILE A CA 1
ATOM 621 C C . ILE A 1 88 ? 3.784 5.768 -2.959 1.00 52.38 88 ILE A C 1
ATOM 623 O O . ILE A 1 88 ? 4.690 6.286 -3.609 1.00 52.38 88 ILE A O 1
ATOM 627 N N . LEU A 1 89 ? 4.046 5.009 -1.888 1.00 46.94 89 LEU A N 1
ATOM 628 C CA . LEU A 1 89 ? 5.404 4.828 -1.377 1.00 46.94 89 LEU A CA 1
ATOM 629 C C . LEU A 1 89 ? 6.258 3.944 -2.300 1.00 46.94 89 LEU A C 1
ATOM 631 O O . LEU A 1 89 ? 7.409 4.288 -2.534 1.00 46.94 89 LEU A O 1
ATOM 635 N N . ASP A 1 90 ? 5.692 2.920 -2.947 1.00 49.41 90 ASP A N 1
ATOM 636 C CA . ASP A 1 90 ? 6.453 2.043 -3.859 1.00 49.41 90 ASP A CA 1
ATOM 637 C C . ASP A 1 90 ? 6.921 2.731 -5.157 1.00 49.41 90 ASP A C 1
ATOM 639 O O . ASP A 1 90 ? 7.873 2.283 -5.797 1.00 49.41 90 ASP A O 1
ATOM 643 N N . VAL A 1 91 ? 6.313 3.868 -5.517 1.00 52.53 91 VAL A N 1
ATOM 644 C CA . VAL A 1 91 ? 6.750 4.709 -6.646 1.00 52.53 91 VAL A CA 1
ATOM 645 C C . VAL A 1 91 ? 7.650 5.854 -6.183 1.00 52.53 91 VAL A C 1
ATOM 647 O O . VAL A 1 91 ? 8.443 6.339 -6.976 1.00 52.53 91 VAL A O 1
ATOM 650 N N . GLN A 1 92 ? 7.579 6.287 -4.920 1.00 47.16 92 GLN A N 1
ATOM 651 C CA . GLN A 1 92 ? 8.316 7.461 -4.434 1.00 47.16 92 GLN A CA 1
ATOM 652 C C . GLN A 1 92 ? 9.593 7.110 -3.645 1.00 47.16 92 GLN A C 1
ATOM 654 O O . GLN A 1 92 ? 10.545 7.888 -3.676 1.00 47.16 92 GLN A O 1
ATOM 659 N N . THR A 1 93 ? 9.681 5.938 -2.996 1.00 45.16 93 THR A N 1
ATOM 660 C CA . THR A 1 93 ? 10.920 5.465 -2.334 1.00 45.16 93 THR A CA 1
ATOM 661 C C . THR A 1 93 ? 11.833 4.654 -3.246 1.00 45.16 93 THR A C 1
ATOM 663 O O . THR A 1 93 ? 13.021 4.539 -2.957 1.00 45.16 93 THR A O 1
ATOM 666 N N . SER A 1 94 ? 11.327 4.152 -4.374 1.00 45.53 94 SER A N 1
ATOM 667 C CA . SER A 1 94 ? 12.156 3.587 -5.451 1.00 45.53 94 SER A CA 1
ATOM 668 C C . SER A 1 94 ? 12.848 4.669 -6.299 1.00 45.53 94 SER A C 1
ATOM 670 O O . SER A 1 94 ? 13.821 4.378 -6.989 1.00 45.53 94 SER A O 1
ATOM 672 N N . VAL A 1 95 ? 12.438 5.937 -6.164 1.00 48.06 95 VAL A N 1
ATOM 673 C CA . VAL A 1 95 ? 13.151 7.131 -6.664 1.00 48.06 95 VAL A CA 1
ATOM 674 C C . VAL A 1 95 ? 13.620 8.002 -5.493 1.00 48.06 95 VAL A C 1
ATOM 676 O O . VAL A 1 95 ? 13.408 9.212 -5.422 1.00 48.06 95 VAL A O 1
ATOM 679 N N . GLY A 1 96 ? 14.294 7.365 -4.534 1.00 38.25 96 GLY A N 1
ATOM 680 C CA . GLY A 1 96 ? 15.104 8.050 -3.533 1.00 38.25 96 GLY A CA 1
ATOM 681 C C . GLY A 1 96 ? 16.316 8.721 -4.180 1.00 38.25 96 GLY A C 1
ATOM 682 O O . GLY A 1 96 ? 17.409 8.166 -4.185 1.00 38.25 96 GLY A O 1
ATOM 683 N N . GLY A 1 97 ? 16.110 9.926 -4.707 1.00 36.66 97 GLY A N 1
ATOM 684 C CA . GLY A 1 97 ? 17.156 10.802 -5.221 1.00 36.66 97 GLY A CA 1
ATOM 685 C C . GLY A 1 97 ? 16.992 11.081 -6.707 1.00 36.66 97 GLY A C 1
ATOM 686 O O . GLY A 1 97 ? 17.154 10.199 -7.544 1.00 36.66 97 GLY A O 1
ATOM 687 N N . SER A 1 98 ? 16.747 12.346 -7.051 1.00 42.50 98 SER A N 1
ATOM 688 C CA . SER A 1 98 ? 17.147 12.844 -8.367 1.00 42.50 98 SER A CA 1
ATOM 689 C C . SER A 1 98 ? 18.626 12.481 -8.539 1.00 42.50 98 SER A C 1
ATOM 691 O O . SER A 1 98 ? 19.417 12.894 -7.685 1.00 42.50 98 SER A O 1
ATOM 693 N N . PRO A 1 99 ? 19.028 11.692 -9.552 1.00 41.72 99 PRO A N 1
ATOM 694 C CA . PRO A 1 99 ? 20.410 11.266 -9.667 1.00 41.72 99 PRO A CA 1
ATOM 695 C C . PRO A 1 99 ? 21.282 12.509 -9.826 1.00 41.72 99 PRO A C 1
ATOM 697 O O . PRO A 1 99 ? 21.202 13.229 -10.821 1.00 41.72 99 PRO A O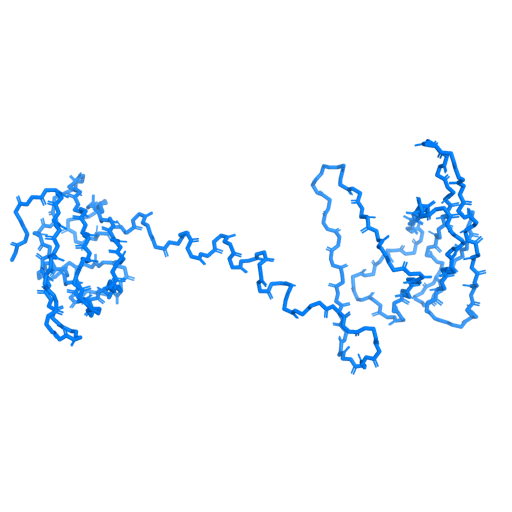 1
ATOM 700 N N . ALA A 1 100 ? 22.109 12.779 -8.818 1.00 41.03 100 ALA A N 1
ATOM 701 C CA . ALA A 1 100 ? 23.254 13.644 -8.998 1.00 41.03 100 ALA A CA 1
ATOM 702 C C . ALA A 1 100 ? 24.211 12.894 -9.927 1.00 41.03 100 ALA A C 1
ATOM 704 O O . ALA A 1 100 ? 24.751 11.844 -9.573 1.00 41.03 100 ALA A O 1
ATOM 705 N N . VAL A 1 101 ? 24.381 13.416 -11.139 1.00 41.28 101 VAL A N 1
ATOM 706 C CA . VAL A 1 101 ? 25.381 12.938 -12.092 1.00 41.28 101 VAL A CA 1
ATOM 707 C C . VAL A 1 101 ? 26.755 13.096 -11.429 1.00 41.28 101 VAL A C 1
ATOM 709 O O . VAL A 1 101 ? 27.245 14.215 -11.306 1.00 41.28 101 VAL A O 1
ATOM 712 N N . GLY A 1 102 ? 27.361 11.994 -10.965 1.00 44.91 102 GLY A N 1
ATOM 713 C CA . GLY A 1 102 ? 28.789 11.977 -10.619 1.00 44.91 102 GLY A CA 1
ATOM 714 C C . GLY A 1 102 ? 29.235 11.453 -9.249 1.00 44.91 102 GLY A C 1
ATOM 715 O O . GLY A 1 102 ? 30.367 11.752 -8.884 1.00 44.91 102 GLY A O 1
ATOM 716 N N . SER A 1 103 ? 28.450 10.668 -8.498 1.00 36.19 103 SER A N 1
ATOM 717 C CA . SER A 1 103 ? 28.994 9.969 -7.313 1.00 36.19 103 SER A CA 1
ATOM 718 C C . SER A 1 103 ? 28.956 8.442 -7.475 1.00 36.19 103 SER A C 1
ATOM 720 O O . SER A 1 103 ? 27.899 7.911 -7.823 1.00 36.19 103 SER A O 1
ATOM 722 N N . PRO A 1 104 ? 30.073 7.715 -7.252 1.00 50.12 104 PRO A N 1
ATOM 723 C CA . PRO A 1 104 ? 30.138 6.271 -7.431 1.00 50.12 104 PRO A CA 1
ATOM 724 C C . PRO A 1 104 ? 29.468 5.586 -6.237 1.00 50.12 104 PRO A C 1
ATOM 726 O O . PRO A 1 104 ? 30.076 5.382 -5.188 1.00 50.12 104 PRO A O 1
ATOM 729 N N . LEU A 1 105 ? 28.194 5.246 -6.393 1.00 39.78 105 LEU A N 1
ATOM 730 C CA . LEU A 1 105 ? 27.451 4.413 -5.453 1.00 39.78 105 LEU A CA 1
ATOM 731 C C . LEU A 1 105 ? 27.086 3.098 -6.147 1.00 39.78 105 LEU A C 1
ATOM 733 O O . LEU A 1 105 ? 26.917 3.071 -7.363 1.00 39.78 105 LEU A O 1
ATOM 737 N N . GLY A 1 106 ? 27.086 2.019 -5.361 1.00 50.72 106 GLY A N 1
ATOM 738 C CA . GLY A 1 106 ? 27.127 0.621 -5.793 1.00 50.72 106 GLY A CA 1
ATOM 739 C C . GLY A 1 106 ? 26.097 0.201 -6.842 1.00 50.72 106 GLY A C 1
ATOM 740 O O . GLY A 1 106 ? 25.132 0.903 -7.107 1.00 50.72 106 GLY A O 1
ATOM 741 N N . ALA A 1 107 ? 26.348 -0.968 -7.437 1.00 43.38 107 ALA A N 1
ATOM 742 C CA . ALA A 1 107 ? 25.592 -1.566 -8.535 1.00 43.38 107 ALA A CA 1
ATOM 743 C C . ALA A 1 107 ? 24.077 -1.288 -8.468 1.00 43.38 107 ALA A C 1
ATOM 745 O O . ALA A 1 107 ? 23.340 -1.925 -7.717 1.00 43.38 107 ALA A O 1
ATOM 746 N N . TYR A 1 108 ? 23.614 -0.350 -9.292 1.00 39.53 108 TYR A N 1
ATOM 747 C CA . TYR A 1 108 ? 22.197 -0.142 -9.543 1.00 39.53 108 TYR A CA 1
ATOM 748 C C . TYR A 1 108 ? 21.769 -1.105 -10.647 1.00 39.53 108 TYR A C 1
ATOM 750 O O . TYR A 1 108 ? 22.327 -1.090 -11.744 1.00 39.53 108 TYR A O 1
ATOM 758 N N . THR A 1 109 ? 20.783 -1.951 -10.359 1.00 39.62 109 THR A N 1
ATOM 759 C CA . THR A 1 109 ? 20.134 -2.766 -11.389 1.00 39.62 109 THR A CA 1
ATOM 760 C C . THR A 1 109 ? 18.950 -1.970 -11.915 1.00 39.62 109 THR A C 1
ATOM 762 O O . THR A 1 109 ? 17.956 -1.799 -11.213 1.00 39.62 109 THR A O 1
ATOM 765 N N . LEU A 1 110 ? 19.055 -1.454 -13.137 1.00 40.91 110 LEU A N 1
ATOM 766 C CA . LEU A 1 110 ? 17.891 -0.957 -13.859 1.00 40.91 110 LEU A CA 1
ATOM 767 C C . LEU A 1 110 ? 17.110 -2.178 -14.360 1.00 40.91 110 LEU A C 1
ATOM 769 O O . LEU A 1 110 ? 17.478 -2.783 -15.364 1.00 40.91 110 LEU A O 1
ATOM 773 N N . VAL A 1 111 ? 16.066 -2.570 -13.630 1.00 40.59 111 VAL A N 1
ATOM 774 C CA . VAL A 1 111 ? 15.158 -3.640 -14.059 1.00 40.59 111 VAL A CA 1
ATOM 775 C C . VAL A 1 111 ? 14.152 -3.043 -15.038 1.00 40.59 111 VAL A C 1
ATOM 777 O O . VAL A 1 111 ? 13.307 -2.236 -14.656 1.00 40.59 111 VAL A O 1
ATOM 780 N N . LEU A 1 112 ? 14.255 -3.428 -16.308 1.00 44.94 112 LEU A N 1
ATOM 781 C CA . LEU A 1 112 ? 13.285 -3.085 -17.344 1.00 44.94 112 LEU A CA 1
ATOM 782 C C . LEU A 1 112 ? 12.282 -4.235 -17.450 1.00 44.94 112 LEU A C 1
ATOM 784 O O . LEU A 1 112 ? 12.536 -5.211 -18.145 1.00 44.94 112 LEU A O 1
ATOM 788 N N . GLY A 1 113 ? 11.189 -4.160 -16.690 1.00 39.22 113 GLY A N 1
ATOM 789 C CA . GLY A 1 113 ? 10.061 -5.081 -16.840 1.00 39.22 113 GLY A CA 1
ATOM 790 C C . GLY A 1 113 ? 9.119 -4.573 -17.928 1.00 39.22 113 GLY A C 1
ATOM 791 O O . GLY A 1 113 ? 8.669 -3.427 -17.856 1.00 39.22 113 GLY A O 1
ATOM 792 N N . ASP A 1 114 ? 8.837 -5.394 -18.935 1.00 39.66 114 ASP A N 1
ATOM 793 C CA . ASP A 1 114 ? 7.887 -5.084 -19.995 1.00 39.66 114 ASP A CA 1
ATOM 794 C C . ASP A 1 114 ? 6.475 -5.548 -19.618 1.00 39.66 114 ASP A C 1
ATOM 796 O O . ASP A 1 114 ? 6.071 -6.689 -19.802 1.00 39.66 114 ASP A O 1
ATOM 800 N N . GLU A 1 115 ? 5.656 -4.613 -19.152 1.00 32.62 115 GLU A N 1
ATOM 801 C CA . GLU A 1 115 ? 4.217 -4.728 -19.360 1.00 32.62 115 GLU A CA 1
ATOM 802 C C . GLU A 1 115 ? 3.795 -3.588 -20.288 1.00 32.62 115 GLU A C 1
ATOM 804 O O . GLU A 1 115 ? 3.601 -2.449 -19.859 1.00 32.62 115 GLU A O 1
ATOM 809 N N . LEU A 1 116 ? 3.657 -3.934 -21.574 1.00 39.22 116 LEU A N 1
ATOM 810 C CA . LEU A 1 116 ? 2.901 -3.195 -22.593 1.00 39.22 116 LEU A CA 1
ATOM 811 C C . LEU A 1 116 ? 3.506 -1.851 -23.047 1.00 39.22 116 LEU A C 1
ATOM 813 O O . LEU A 1 116 ? 3.136 -0.792 -22.543 1.00 39.22 116 LEU A O 1
ATOM 817 N N . ASP A 1 117 ? 4.362 -1.890 -24.077 1.00 39.06 117 ASP A N 1
ATOM 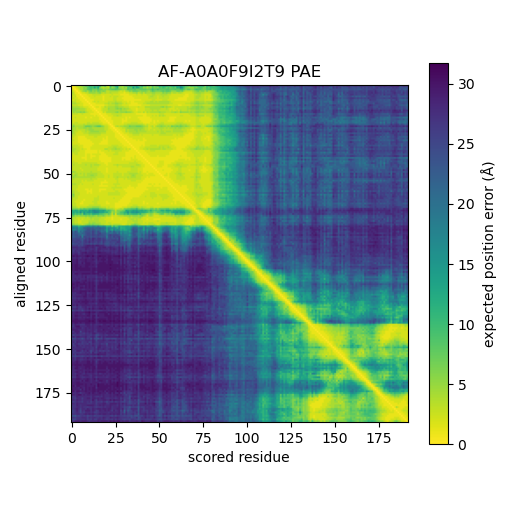818 C CA . ASP A 1 117 ? 4.681 -0.734 -24.942 1.00 39.06 117 ASP A CA 1
ATOM 819 C C . ASP A 1 117 ? 5.091 0.562 -24.214 1.00 39.06 117 ASP A C 1
ATOM 821 O O . ASP A 1 117 ? 4.715 1.672 -24.600 1.00 39.06 117 ASP A O 1
ATOM 825 N N . LYS A 1 118 ? 5.898 0.461 -23.153 1.00 41.72 118 LYS A N 1
ATOM 826 C CA . LYS A 1 118 ? 6.448 1.649 -22.485 1.00 41.72 118 LYS A CA 1
ATOM 827 C C . LYS A 1 118 ? 7.843 1.970 -22.994 1.00 41.72 118 LYS A C 1
ATOM 829 O O . LYS A 1 118 ? 8.764 1.166 -22.895 1.00 41.72 118 LYS A O 1
ATOM 834 N N . TRP A 1 119 ? 7.998 3.183 -23.517 1.00 39.25 119 TRP A N 1
ATOM 835 C CA . TRP A 1 119 ? 9.287 3.713 -23.950 1.00 39.25 119 TRP A CA 1
ATOM 836 C C . TRP A 1 119 ? 9.960 4.429 -22.782 1.00 39.25 119 TRP A C 1
ATOM 838 O O . TRP A 1 119 ? 9.315 5.150 -22.016 1.00 39.25 119 TRP A O 1
ATOM 848 N N . ILE A 1 120 ? 11.273 4.268 -22.659 1.00 45.31 120 ILE A N 1
ATOM 849 C CA . ILE A 1 120 ? 12.066 4.985 -21.663 1.00 45.31 120 ILE A CA 1
ATOM 850 C C . ILE A 1 120 ? 12.486 6.316 -22.284 1.00 45.31 120 ILE A C 1
ATOM 852 O O . ILE A 1 120 ? 13.325 6.357 -23.182 1.00 45.31 120 ILE A O 1
ATOM 856 N N . ARG A 1 121 ? 11.911 7.423 -21.808 1.00 44.69 121 ARG A N 1
ATOM 857 C CA . ARG A 1 121 ? 12.367 8.767 -22.184 1.00 44.69 121 ARG A CA 1
ATOM 858 C C . ARG A 1 121 ? 13.548 9.157 -21.299 1.00 44.69 121 ARG A C 1
ATOM 860 O O . ARG A 1 121 ? 13.378 9.404 -20.109 1.00 44.69 121 ARG A O 1
ATOM 867 N N . LEU A 1 122 ? 14.735 9.236 -21.890 1.00 49.44 122 LEU A N 1
ATOM 868 C CA . LEU A 1 122 ? 15.955 9.668 -21.211 1.00 49.44 122 LEU A CA 1
ATOM 869 C C . LEU A 1 122 ? 16.217 11.144 -21.535 1.00 49.44 122 LEU A C 1
ATOM 871 O O . LEU A 1 122 ? 16.206 11.541 -22.696 1.00 49.44 122 LEU A O 1
ATOM 875 N N . THR A 1 123 ? 16.411 11.968 -20.506 1.00 46.06 123 THR A N 1
ATOM 876 C CA . THR A 1 123 ? 16.669 13.419 -20.621 1.00 46.06 123 THR A CA 1
ATOM 877 C C . THR A 1 123 ? 18.140 13.791 -20.410 1.00 46.06 123 THR A C 1
ATOM 879 O O . THR A 1 123 ? 18.484 14.970 -20.424 1.00 46.06 123 THR A O 1
ATOM 882 N N . ALA A 1 124 ? 19.013 12.801 -20.206 1.00 50.72 124 ALA A N 1
ATOM 883 C CA . ALA A 1 124 ? 20.447 12.990 -20.006 1.00 50.72 124 ALA A CA 1
ATOM 884 C C . ALA A 1 124 ? 21.233 12.814 -21.317 1.00 50.72 124 ALA A C 1
ATOM 886 O O . ALA A 1 124 ? 20.847 12.035 -22.184 1.00 50.72 124 ALA A O 1
ATOM 887 N N . SER A 1 125 ? 22.362 13.514 -21.440 1.00 50.41 125 SER A N 1
ATOM 888 C CA . SER A 1 125 ? 23.232 13.548 -22.628 1.00 50.41 125 SER A CA 1
ATOM 889 C C . SER A 1 125 ? 24.196 12.357 -22.767 1.00 50.41 125 SER A C 1
ATOM 891 O O . SER A 1 125 ? 24.975 12.311 -23.720 1.00 50.41 125 SER A O 1
ATOM 893 N N . SER A 1 126 ? 24.159 11.385 -21.849 1.00 52.03 126 SER A N 1
ATOM 894 C CA . SER A 1 126 ? 24.892 10.122 -21.973 1.00 52.03 126 SER A CA 1
ATOM 895 C C . SER A 1 126 ? 24.221 8.982 -21.203 1.00 52.03 126 SER A C 1
ATOM 897 O O . SER A 1 126 ? 23.591 9.187 -20.164 1.00 52.03 126 SER A O 1
ATOM 899 N N . ILE A 1 127 ? 24.382 7.763 -21.722 1.00 55.75 127 ILE A N 1
ATOM 900 C CA . ILE A 1 127 ? 24.008 6.506 -21.067 1.00 55.75 127 ILE A CA 1
ATOM 901 C C . ILE A 1 127 ? 25.273 5.659 -21.008 1.00 55.75 127 ILE A C 1
ATOM 903 O O . ILE A 1 127 ? 25.924 5.449 -22.033 1.00 55.75 127 ILE A O 1
ATOM 907 N N . ILE A 1 128 ? 25.616 5.176 -19.816 1.00 52.84 128 ILE A N 1
ATOM 908 C CA . ILE A 1 128 ? 26.702 4.216 -19.620 1.00 52.84 128 ILE A CA 1
ATOM 909 C C . ILE A 1 128 ? 26.061 2.911 -19.163 1.00 52.84 128 ILE A C 1
ATOM 911 O O . ILE A 1 128 ? 25.450 2.865 -18.096 1.00 52.84 128 ILE A O 1
ATOM 915 N N . VAL A 1 129 ? 26.204 1.853 -19.961 1.00 53.19 129 VAL A N 1
ATOM 916 C CA . VAL A 1 129 ? 25.849 0.497 -19.525 1.00 53.19 129 VAL A CA 1
ATOM 917 C C . VAL A 1 129 ? 26.969 0.004 -18.600 1.00 53.19 129 VAL A C 1
ATOM 919 O O . VAL A 1 129 ? 28.116 -0.037 -19.048 1.00 53.19 129 VAL A O 1
ATOM 922 N N . PRO A 1 130 ? 26.702 -0.341 -17.326 1.00 50.34 130 PRO A N 1
ATOM 923 C CA . PRO A 1 130 ? 27.751 -0.776 -16.411 1.00 50.34 130 PRO A CA 1
ATOM 924 C C . PRO A 1 130 ? 28.406 -2.087 -16.880 1.00 50.34 130 PRO A C 1
ATOM 926 O O . PRO A 1 130 ? 27.688 -3.001 -17.298 1.00 50.34 130 PRO A O 1
ATOM 929 N N . PRO A 1 131 ? 29.737 -2.235 -16.748 1.00 47.56 131 PRO A N 1
ATOM 930 C CA . PRO A 1 131 ? 30.378 -3.547 -16.822 1.00 47.56 131 PRO A CA 1
ATOM 931 C C . PRO A 1 131 ? 29.771 -4.46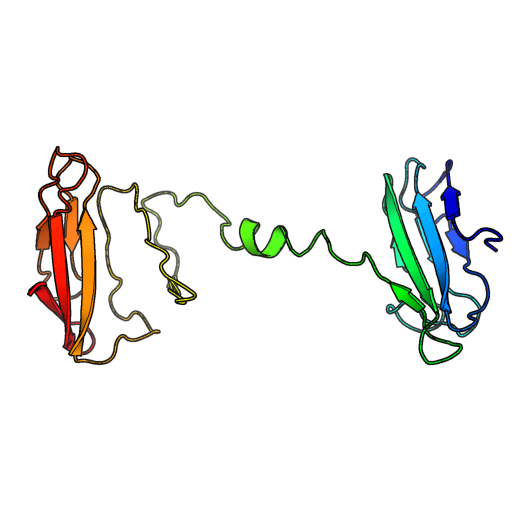2 -15.742 1.00 47.56 131 PRO A C 1
ATOM 933 O O . PRO A 1 131 ? 29.579 -4.010 -14.611 1.00 47.56 131 PRO A O 1
ATOM 936 N N . ASN A 1 132 ? 29.501 -5.735 -16.049 1.00 48.25 132 ASN A N 1
ATOM 937 C CA . ASN A 1 132 ? 28.909 -6.717 -15.121 1.00 48.25 132 ASN A CA 1
ATOM 938 C C . ASN A 1 132 ? 27.447 -6.478 -14.667 1.00 48.25 132 ASN A C 1
ATOM 940 O O . ASN A 1 132 ? 27.095 -6.837 -13.542 1.00 48.25 132 ASN A O 1
ATOM 944 N N . ALA A 1 133 ? 26.567 -5.901 -15.496 1.00 52.16 133 ALA A N 1
ATOM 945 C CA . ALA A 1 133 ? 25.131 -5.855 -15.183 1.00 52.16 133 ALA A CA 1
ATOM 946 C C . ALA A 1 133 ? 24.563 -7.284 -14.978 1.00 52.16 133 ALA A C 1
ATOM 948 O O . ALA A 1 133 ? 24.502 -8.083 -15.912 1.00 52.16 133 ALA A O 1
ATOM 949 N N . THR A 1 134 ? 24.183 -7.620 -13.740 1.00 42.03 134 THR A N 1
ATOM 950 C CA . THR A 1 134 ? 23.879 -8.992 -13.280 1.00 42.03 134 THR A CA 1
ATOM 951 C C . THR A 1 134 ? 22.503 -9.520 -13.690 1.00 42.03 134 THR A C 1
ATOM 953 O O . THR A 1 134 ? 22.274 -10.727 -13.632 1.00 42.03 134 THR A O 1
ATOM 956 N N . THR A 1 135 ? 21.603 -8.672 -14.187 1.00 50.09 135 THR A N 1
ATOM 957 C CA . THR A 1 135 ? 20.471 -9.104 -15.022 1.00 50.09 135 THR A CA 1
ATOM 958 C C . THR A 1 135 ? 20.965 -9.218 -16.463 1.00 50.09 135 THR A C 1
ATOM 960 O O . THR A 1 135 ? 20.727 -8.342 -17.293 1.00 50.09 135 THR A O 1
ATOM 963 N N . ALA A 1 136 ? 21.771 -10.248 -16.721 1.00 55.66 136 ALA A N 1
ATOM 964 C CA . ALA A 1 136 ? 22.518 -10.387 -17.960 1.00 55.66 136 ALA A CA 1
ATOM 965 C C . ALA A 1 136 ? 21.570 -10.640 -19.137 1.00 55.66 136 ALA A C 1
ATOM 967 O O . ALA A 1 136 ? 20.960 -11.703 -19.249 1.00 55.66 136 ALA A O 1
ATOM 968 N N . PHE A 1 137 ? 21.493 -9.674 -20.049 1.00 63.44 137 PHE A N 1
ATOM 969 C CA . PHE A 1 137 ? 21.127 -9.951 -21.429 1.00 63.44 137 PHE A CA 1
ATOM 970 C C . PHE A 1 137 ? 21.906 -11.189 -21.895 1.00 63.44 137 PHE A C 1
ATOM 972 O O . PHE A 1 137 ? 23.135 -11.223 -21.796 1.00 63.44 137 PHE A O 1
ATOM 979 N N . THR A 1 138 ? 21.204 -12.227 -22.353 1.00 77.25 138 THR A N 1
ATOM 980 C CA . THR A 1 138 ? 21.871 -13.410 -22.913 1.00 77.25 138 THR A CA 1
ATOM 981 C C . THR A 1 138 ? 22.691 -12.992 -24.136 1.00 77.25 138 THR A C 1
ATOM 983 O O . THR A 1 138 ? 22.289 -12.074 -24.855 1.00 77.25 138 THR A O 1
ATOM 986 N N . ILE A 1 139 ? 23.845 -13.627 -24.379 1.00 79.88 139 ILE A N 1
ATOM 987 C CA . ILE A 1 139 ? 24.609 -13.405 -25.621 1.00 79.88 139 ILE A CA 1
ATOM 988 C C . ILE A 1 139 ? 23.655 -13.607 -26.810 1.00 79.88 139 ILE A C 1
ATOM 990 O O . ILE A 1 139 ? 22.958 -14.618 -26.878 1.00 79.88 139 ILE A O 1
ATOM 994 N N . GLY A 1 140 ? 23.594 -12.622 -27.707 1.00 77.44 140 GLY A N 1
ATOM 995 C CA . GLY A 1 140 ? 22.641 -12.532 -28.816 1.00 77.44 140 GLY A CA 1
ATOM 996 C C . GLY A 1 140 ? 21.456 -11.587 -28.576 1.00 77.44 140 GLY A C 1
ATOM 997 O O . GLY A 1 140 ? 20.745 -11.262 -29.522 1.00 77.44 140 GLY A O 1
ATOM 998 N N . SER A 1 141 ? 21.244 -11.106 -27.348 1.00 77.50 141 SER A N 1
ATOM 999 C CA . SER A 1 141 ? 20.195 -10.120 -27.055 1.00 77.50 141 SER A CA 1
ATOM 1000 C C . SER A 1 141 ? 20.482 -8.794 -27.750 1.00 77.50 141 SER A C 1
ATOM 1002 O O . SER A 1 141 ? 21.612 -8.303 -27.686 1.00 77.50 141 SER A O 1
ATOM 1004 N N . GLN A 1 142 ? 19.451 -8.196 -28.349 1.00 78.56 142 GLN A N 1
ATOM 1005 C CA . GLN A 1 142 ? 19.527 -6.886 -28.986 1.00 78.56 142 GLN A CA 1
ATOM 1006 C C . GLN A 1 142 ? 18.835 -5.820 -28.131 1.00 78.56 142 GLN A C 1
ATOM 1008 O O . GLN A 1 142 ? 17.729 -6.033 -27.636 1.00 78.56 142 GLN A O 1
ATOM 1013 N N . VAL A 1 143 ? 19.469 -4.659 -27.994 1.00 71.69 143 VAL A N 1
ATOM 1014 C CA . VAL A 1 143 ? 18.895 -3.464 -27.365 1.00 71.69 143 VAL A CA 1
ATOM 1015 C C . VAL A 1 143 ? 18.950 -2.328 -28.371 1.00 71.69 143 VAL A C 1
ATOM 1017 O O . VAL A 1 143 ? 20.025 -2.014 -28.874 1.00 71.69 143 VAL A O 1
ATOM 1020 N N . THR A 1 144 ? 17.810 -1.700 -28.653 1.00 72.19 144 THR A N 1
ATOM 1021 C CA . THR A 1 144 ? 17.748 -0.517 -29.522 1.00 72.19 144 THR A CA 1
ATOM 1022 C C . THR A 1 144 ? 17.531 0.728 -28.677 1.00 72.19 144 THR A C 1
ATOM 1024 O O . THR A 1 144 ? 16.641 0.755 -27.827 1.00 72.19 144 THR A O 1
ATOM 1027 N N . ILE A 1 145 ? 18.343 1.757 -28.903 1.00 70.31 145 ILE A N 1
ATOM 1028 C CA . ILE A 1 145 ? 18.256 3.041 -28.208 1.00 70.31 145 ILE A CA 1
ATOM 1029 C C . ILE A 1 145 ? 17.9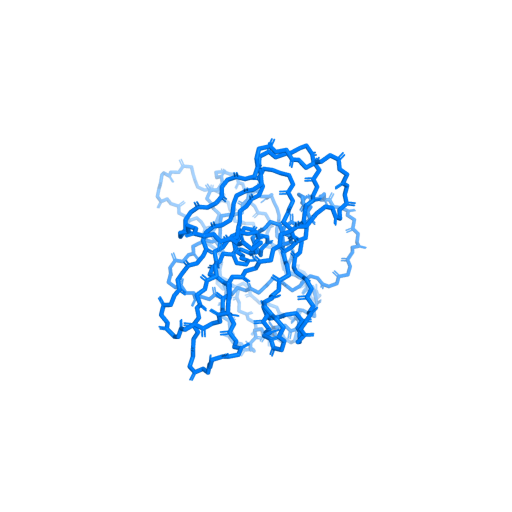39 4.120 -29.234 1.00 70.31 145 ILE A C 1
ATOM 1031 O O . ILE A 1 145 ? 18.691 4.293 -30.189 1.00 70.31 145 ILE A O 1
ATOM 1035 N N . PHE A 1 146 ? 16.860 4.867 -29.000 1.00 69.12 146 PHE A N 1
ATOM 1036 C CA . PHE A 1 146 ? 16.443 5.992 -29.834 1.00 69.12 146 PHE A CA 1
ATOM 1037 C C . PHE A 1 146 ? 16.808 7.325 -29.176 1.00 69.12 146 PHE A C 1
ATOM 1039 O O . PHE A 1 146 ? 16.518 7.553 -27.999 1.00 69.12 146 PHE A O 1
ATOM 1046 N N . ASN A 1 147 ? 17.433 8.223 -29.937 1.00 65.38 147 ASN A N 1
ATOM 1047 C CA . ASN A 1 147 ? 17.689 9.597 -29.528 1.00 65.38 147 ASN A CA 1
ATOM 1048 C C . ASN A 1 147 ? 16.651 10.537 -30.149 1.00 65.38 147 ASN A C 1
ATOM 1050 O O . ASN A 1 147 ? 16.696 10.834 -31.342 1.00 65.38 147 ASN A O 1
ATOM 1054 N N . ILE A 1 148 ? 15.777 11.061 -29.293 1.00 65.31 148 ILE A N 1
ATOM 1055 C CA . ILE A 1 148 ? 14.716 12.010 -29.659 1.00 65.31 148 ILE A CA 1
ATOM 1056 C C . ILE A 1 148 ? 15.050 13.462 -29.277 1.00 65.31 148 ILE A C 1
ATOM 1058 O O . ILE A 1 148 ? 14.205 14.348 -29.371 1.00 65.31 148 ILE A O 1
ATOM 1062 N N . SER A 1 149 ? 16.258 13.722 -28.766 1.00 59.50 149 SER A N 1
ATOM 1063 C CA . SER A 1 149 ? 16.580 14.979 -28.073 1.00 59.50 149 SER A CA 1
ATOM 1064 C C . SER A 1 149 ? 16.971 16.145 -28.991 1.00 59.50 149 SER A C 1
ATOM 1066 O O . SER A 1 149 ? 17.297 17.222 -28.498 1.00 59.50 149 SER A O 1
ATOM 1068 N N . GLY A 1 150 ? 16.983 15.968 -30.315 1.00 62.09 150 GLY A N 1
ATOM 1069 C CA . GLY A 1 150 ? 17.465 16.971 -31.280 1.00 62.09 150 GLY A CA 1
ATOM 1070 C C . GLY A 1 150 ? 18.972 17.285 -31.193 1.00 62.09 150 GLY A C 1
ATOM 1071 O O . GLY A 1 150 ? 19.541 17.814 -32.144 1.00 62.09 150 GLY A O 1
ATOM 1072 N N . ALA A 1 151 ? 19.641 16.919 -30.097 1.00 69.44 151 ALA A N 1
ATOM 1073 C CA . ALA A 1 151 ? 21.082 17.002 -29.892 1.00 69.44 151 ALA A CA 1
ATOM 1074 C C . ALA A 1 151 ? 21.741 15.629 -30.092 1.00 69.44 151 ALA A C 1
ATOM 1076 O O . ALA A 1 151 ? 21.104 14.592 -29.918 1.00 69.44 151 ALA A O 1
ATOM 1077 N N . ALA A 1 152 ? 23.023 15.598 -30.460 1.00 69.88 152 ALA A N 1
ATOM 1078 C CA . ALA A 1 152 ? 23.775 14.347 -30.532 1.00 69.88 152 ALA A CA 1
ATOM 1079 C C . ALA A 1 152 ? 23.980 13.751 -29.129 1.00 69.88 152 ALA A C 1
ATOM 1081 O O . ALA A 1 152 ? 24.357 14.465 -28.200 1.00 69.88 152 ALA A O 1
ATOM 1082 N N . THR A 1 153 ? 23.761 12.443 -28.999 1.00 66.12 153 THR A N 1
ATOM 1083 C CA . THR A 1 153 ? 23.991 11.689 -27.759 1.00 66.12 153 THR A CA 1
ATOM 1084 C C . THR A 1 153 ? 25.073 10.650 -28.008 1.00 66.12 153 THR A C 1
ATOM 1086 O O . THR A 1 153 ? 25.001 9.900 -28.984 1.00 66.12 153 THR A O 1
ATOM 1089 N N . THR A 1 154 ? 26.071 10.594 -27.128 1.00 68.94 154 THR A N 1
ATOM 1090 C CA . THR A 1 154 ? 27.095 9.545 -27.164 1.00 68.94 154 THR A CA 1
ATOM 1091 C C . THR A 1 154 ? 26.660 8.396 -26.270 1.00 68.94 154 THR A C 1
ATOM 1093 O O . THR A 1 154 ? 26.429 8.584 -25.073 1.00 68.94 154 THR A O 1
ATOM 1096 N N . ILE A 1 155 ? 26.587 7.202 -26.848 1.00 62.03 155 ILE A N 1
ATOM 1097 C CA . ILE A 1 155 ? 26.328 5.961 -26.124 1.00 62.03 155 ILE A CA 1
ATOM 1098 C C . ILE A 1 155 ? 27.635 5.175 -26.088 1.00 62.03 155 ILE A C 1
ATOM 1100 O O . ILE A 1 155 ? 28.273 4.974 -27.124 1.00 62.03 155 ILE A O 1
ATOM 1104 N N . ALA A 1 156 ? 28.045 4.763 -24.891 1.00 61.41 156 ALA A N 1
ATOM 1105 C CA . ALA A 1 156 ? 29.243 3.964 -24.682 1.00 61.41 156 ALA A CA 1
ATOM 1106 C C . ALA A 1 156 ? 28.869 2.662 -23.969 1.00 61.41 156 ALA A C 1
ATOM 1108 O O . ALA A 1 156 ? 28.235 2.682 -22.908 1.00 61.41 156 ALA A O 1
ATOM 1109 N N . ALA A 1 157 ? 29.286 1.533 -24.538 1.00 56.84 157 ALA A N 1
ATOM 1110 C CA . ALA A 1 157 ? 29.262 0.270 -23.816 1.00 56.84 157 ALA A CA 1
ATOM 1111 C C . ALA A 1 157 ? 30.344 0.306 -22.724 1.00 56.84 157 ALA A C 1
ATOM 1113 O O . ALA A 1 157 ? 31.498 0.643 -22.997 1.00 56.84 157 ALA A O 1
ATOM 1114 N N . GLY A 1 158 ? 29.993 -0.015 -21.478 1.00 53.16 158 GLY A N 1
ATOM 1115 C CA . GLY A 1 158 ? 30.997 -0.276 -20.451 1.00 53.16 158 GLY A CA 1
ATOM 1116 C C . GLY A 1 158 ? 31.716 -1.588 -20.758 1.00 53.16 158 GLY A C 1
ATOM 1117 O O . GLY A 1 158 ? 31.062 -2.606 -20.959 1.00 53.16 158 GLY A O 1
ATOM 1118 N N . GLY A 1 159 ? 33.048 -1.560 -20.808 1.00 52.66 159 GLY A N 1
ATOM 1119 C CA . GLY A 1 159 ? 33.883 -2.703 -21.198 1.00 52.66 159 GLY A CA 1
ATOM 1120 C C . GLY A 1 159 ? 35.086 -2.256 -22.029 1.00 52.66 159 GLY A C 1
ATOM 1121 O O . GLY A 1 159 ? 35.230 -1.075 -22.327 1.00 52.66 159 GLY A O 1
ATOM 1122 N N . SER A 1 160 ? 35.983 -3.177 -22.380 1.00 44.00 160 SER A N 1
ATOM 1123 C CA . SER A 1 160 ? 37.113 -2.902 -23.276 1.00 44.00 160 SER A CA 1
ATOM 1124 C C . SER A 1 160 ? 37.069 -3.874 -24.456 1.00 44.00 160 SER A C 1
ATOM 1126 O O . SER A 1 160 ? 37.079 -5.076 -24.198 1.00 44.00 160 SER A O 1
ATOM 1128 N N . PRO A 1 161 ? 37.114 -3.394 -25.713 1.00 50.19 161 PRO A N 1
ATOM 1129 C CA . PRO A 1 161 ? 37.213 -1.989 -26.122 1.00 50.19 161 PRO A CA 1
ATOM 1130 C C . PRO A 1 161 ? 35.886 -1.218 -25.963 1.00 50.19 161 PRO A C 1
ATOM 1132 O O . PRO A 1 161 ? 34.811 -1.744 -26.229 1.00 50.19 161 PRO A O 1
ATOM 1135 N N . VAL A 1 162 ? 35.960 0.053 -25.544 1.00 54.12 162 VAL A N 1
ATOM 1136 C CA . VAL A 1 162 ? 34.786 0.941 -25.462 1.00 54.12 162 VAL A CA 1
ATOM 1137 C C . VAL A 1 162 ? 34.397 1.366 -26.878 1.00 54.12 162 VAL A C 1
ATOM 1139 O O . VAL A 1 162 ? 35.009 2.272 -27.448 1.00 54.12 162 VAL A O 1
ATOM 1142 N N . GLY A 1 163 ? 33.380 0.730 -27.454 1.00 56.22 163 GLY A N 1
ATOM 1143 C CA . GLY A 1 163 ? 32.711 1.250 -28.644 1.00 56.22 163 GLY A CA 1
ATOM 1144 C C . GLY A 1 163 ? 31.896 2.489 -28.275 1.00 56.22 163 GLY A C 1
ATOM 1145 O O . GLY A 1 163 ? 31.007 2.415 -27.424 1.00 56.22 163 GLY A O 1
ATOM 1146 N N . THR A 1 164 ? 32.199 3.635 -28.886 1.00 57.84 164 THR A N 1
ATOM 1147 C CA . THR A 1 164 ? 31.356 4.832 -28.802 1.00 57.84 164 THR A CA 1
ATOM 1148 C C . THR A 1 164 ? 30.521 4.944 -30.068 1.00 57.84 164 THR A C 1
ATOM 1150 O O . THR A 1 164 ? 31.054 4.955 -31.177 1.00 57.84 164 THR A O 1
ATOM 1153 N N . VAL A 1 165 ? 29.203 5.051 -29.913 1.00 62.78 165 VAL A N 1
ATOM 1154 C CA . VAL A 1 165 ? 28.305 5.374 -31.026 1.00 62.78 165 VAL A CA 1
ATOM 1155 C C . VAL A 1 165 ? 27.680 6.730 -30.761 1.00 62.78 165 VAL A C 1
ATOM 1157 O O . VAL A 1 165 ? 27.054 6.957 -29.724 1.00 62.78 165 VAL A O 1
ATOM 1160 N N . VAL A 1 166 ? 27.879 7.649 -31.704 1.00 68.44 166 VAL A N 1
ATOM 1161 C CA . VAL A 1 166 ? 27.216 8.951 -31.694 1.00 68.44 166 VAL A CA 1
ATOM 1162 C C . VAL A 1 166 ? 25.909 8.809 -32.452 1.00 68.44 166 VAL A C 1
ATOM 1164 O O . VAL A 1 166 ? 25.898 8.627 -33.669 1.00 68.44 166 VAL A O 1
ATOM 1167 N N . VAL A 1 167 ? 24.803 8.920 -31.727 1.00 64.69 167 VAL A N 1
ATOM 1168 C CA . VAL A 1 167 ? 23.475 8.990 -32.326 1.00 64.69 167 VAL A CA 1
ATOM 1169 C C . VAL A 1 167 ? 23.154 10.463 -32.525 1.00 64.69 167 VAL A C 1
ATOM 1171 O O . VAL A 1 167 ? 22.805 11.173 -31.576 1.00 64.69 167 VAL A O 1
ATOM 1174 N N . ASN A 1 168 ? 23.322 10.943 -33.756 1.00 69.75 168 ASN A N 1
ATOM 1175 C CA . ASN A 1 168 ? 22.971 12.313 -34.114 1.00 69.75 168 ASN A CA 1
ATOM 1176 C C . ASN A 1 168 ? 21.460 12.499 -33.943 1.00 69.75 168 ASN A C 1
ATOM 1178 O O . ASN A 1 168 ? 20.685 11.786 -34.571 1.00 69.75 168 ASN A O 1
ATOM 1182 N N . GLY A 1 169 ? 21.044 13.443 -33.097 1.00 56.59 169 GLY A N 1
ATOM 1183 C CA . GLY A 1 169 ? 19.631 13.787 -32.971 1.00 56.59 169 GLY A CA 1
ATOM 1184 C C . GLY A 1 169 ? 19.088 14.287 -34.309 1.00 56.59 169 GLY A C 1
ATOM 1185 O O . GLY A 1 169 ? 19.771 15.022 -35.026 1.00 56.59 169 GLY A O 1
ATOM 1186 N N . VAL A 1 170 ? 17.864 13.893 -34.652 1.00 53.25 170 VAL A N 1
ATOM 1187 C CA . VAL A 1 170 ? 17.172 14.399 -35.841 1.00 53.25 170 VAL A CA 1
ATOM 1188 C C . VAL A 1 170 ? 16.138 15.428 -35.393 1.00 53.25 170 VAL A C 1
ATOM 1190 O O . VAL A 1 170 ? 15.416 15.226 -34.425 1.00 53.25 170 VAL A O 1
ATOM 1193 N N . SER A 1 171 ? 16.097 16.577 -36.069 1.00 51.66 171 SER A N 1
ATOM 1194 C CA . SER A 1 171 ? 15.295 17.751 -35.672 1.00 51.66 171 SER A CA 1
ATOM 1195 C C . SER A 1 171 ? 13.834 17.707 -36.169 1.00 51.66 171 SER A C 1
ATOM 1197 O O . SER A 1 171 ? 13.147 18.724 -36.214 1.00 51.66 171 SER A O 1
ATOM 1199 N N . SER A 1 172 ? 13.339 16.550 -36.611 1.00 52.53 172 SER A N 1
ATOM 1200 C CA . SER A 1 172 ? 11.982 16.419 -37.160 1.00 52.53 172 SER A CA 1
ATOM 1201 C C . SER A 1 172 ? 11.084 15.600 -36.244 1.00 52.53 172 SER A C 1
ATOM 1203 O O . SER A 1 172 ? 11.538 14.627 -35.657 1.00 52.53 172 SER A O 1
ATOM 1205 N N . VAL A 1 173 ? 9.805 15.984 -36.190 1.00 51.00 173 VAL A N 1
ATOM 1206 C CA . VAL A 1 173 ? 8.766 15.495 -35.263 1.00 51.00 173 VAL A CA 1
ATOM 1207 C C . VAL A 1 173 ? 8.572 13.975 -35.185 1.00 51.00 173 VAL A C 1
ATOM 1209 O O . VAL A 1 173 ? 8.023 13.540 -34.186 1.00 51.00 173 VAL A O 1
ATOM 1212 N N . ASP A 1 174 ? 9.052 13.198 -36.163 1.00 55.12 174 ASP A N 1
ATOM 1213 C CA . ASP A 1 174 ? 8.895 11.732 -36.222 1.00 55.12 174 ASP A CA 1
ATOM 1214 C C . ASP A 1 174 ? 10.149 10.996 -36.748 1.00 55.12 174 ASP A C 1
ATOM 1216 O O . ASP A 1 174 ? 10.042 9.910 -37.316 1.00 55.12 174 ASP A O 1
ATOM 1220 N N . ASN A 1 175 ? 11.348 11.587 -36.657 1.00 52.44 175 ASN A N 1
ATOM 1221 C CA . ASN A 1 175 ? 12.559 10.907 -37.138 1.00 52.44 175 ASN A CA 1
ATOM 1222 C C . ASN A 1 175 ? 13.457 10.554 -35.958 1.00 52.44 175 ASN A C 1
ATOM 1224 O O . ASN A 1 175 ? 14.226 11.378 -35.464 1.00 52.44 175 ASN A O 1
ATOM 1228 N N . ASP A 1 176 ? 13.322 9.315 -35.507 1.00 62.28 176 ASP A N 1
ATOM 1229 C CA . ASP A 1 176 ? 14.107 8.777 -34.413 1.00 62.28 176 ASP A CA 1
ATOM 1230 C C . ASP A 1 176 ? 15.435 8.254 -34.964 1.00 62.28 176 ASP A C 1
ATOM 1232 O O . ASP A 1 176 ? 15.475 7.352 -35.803 1.00 62.28 176 ASP A O 1
ATOM 1236 N N . ALA A 1 177 ? 16.550 8.807 -34.491 1.00 65.25 177 ALA A N 1
ATOM 1237 C CA . ALA A 1 177 ? 17.848 8.199 -34.742 1.00 65.25 177 ALA A CA 1
ATOM 1238 C C . ALA A 1 177 ? 18.046 7.074 -33.727 1.00 65.25 177 ALA A C 1
ATOM 1240 O O . ALA A 1 177 ? 18.092 7.325 -32.522 1.00 65.25 177 ALA A O 1
ATOM 1241 N N . GLY A 1 178 ? 18.123 5.839 -34.215 1.00 71.38 178 GLY A N 1
ATOM 1242 C CA . GLY A 1 178 ? 18.346 4.650 -33.404 1.00 71.38 178 GLY A CA 1
ATOM 1243 C C . GLY A 1 178 ? 19.744 4.072 -33.598 1.00 71.38 178 GLY A C 1
ATOM 1244 O O . GLY A 1 178 ? 20.309 4.157 -34.686 1.00 71.38 178 GLY A O 1
ATOM 1245 N N . VAL A 1 179 ? 20.282 3.443 -32.559 1.00 73.06 179 VAL A N 1
ATOM 1246 C CA . VAL A 1 179 ? 21.368 2.461 -32.679 1.00 73.06 179 VAL A CA 1
ATOM 1247 C C . VAL A 1 179 ? 20.930 1.183 -31.984 1.00 73.06 179 VAL A C 1
ATOM 1249 O O . VAL A 1 179 ? 20.345 1.233 -30.897 1.00 73.06 179 VAL A O 1
ATOM 1252 N N . ALA A 1 180 ? 21.208 0.046 -32.607 1.00 77.25 180 ALA A N 1
ATOM 1253 C CA . ALA A 1 180 ? 21.039 -1.247 -31.981 1.00 77.25 180 ALA A CA 1
ATOM 1254 C C . ALA A 1 180 ? 22.398 -1.774 -31.506 1.00 77.25 180 ALA A C 1
ATOM 1256 O O . ALA A 1 180 ? 23.421 -1.610 -32.166 1.00 77.25 180 ALA A O 1
ATOM 1257 N N . PHE A 1 181 ? 22.401 -2.413 -30.343 1.00 74.94 181 PHE A N 1
ATOM 1258 C CA . PHE A 1 181 ? 23.550 -3.123 -29.802 1.00 74.94 181 PHE A CA 1
ATOM 1259 C C . PHE A 1 181 ? 23.185 -4.583 -29.597 1.00 74.94 181 PHE A C 1
ATOM 1261 O O . PHE A 1 181 ? 22.087 -4.877 -29.122 1.00 74.94 181 PHE A O 1
ATOM 1268 N N . ILE A 1 182 ? 24.105 -5.490 -29.909 1.00 79.12 182 ILE A N 1
ATOM 1269 C CA . ILE A 1 182 ? 23.970 -6.921 -29.643 1.00 79.12 182 ILE A CA 1
ATOM 1270 C C . ILE A 1 182 ? 25.005 -7.373 -28.613 1.00 79.12 182 ILE A C 1
ATOM 1272 O O . ILE A 1 182 ? 26.176 -6.994 -28.672 1.00 79.12 182 ILE A O 1
ATOM 1276 N N . LYS A 1 183 ? 24.575 -8.182 -27.641 1.00 79.12 183 LYS A N 1
ATOM 1277 C CA . LYS A 1 183 ? 25.478 -8.768 -26.643 1.00 79.12 183 LYS A CA 1
ATOM 1278 C C . LYS A 1 183 ? 26.318 -9.865 -27.296 1.00 79.12 183 LYS A C 1
ATOM 1280 O O . LYS A 1 183 ? 25.748 -10.878 -27.691 1.00 79.12 183 LYS A O 1
ATOM 1285 N N . VAL A 1 184 ? 27.641 -9.714 -27.369 1.00 80.81 184 VAL A N 1
ATOM 1286 C CA . VAL A 1 184 ? 28.522 -10.709 -28.028 1.00 80.81 184 VAL A CA 1
ATOM 1287 C C . VAL A 1 184 ? 29.390 -11.516 -27.058 1.00 80.81 184 VAL A C 1
ATOM 1289 O O . VAL A 1 184 ? 29.707 -12.669 -27.335 1.00 80.81 184 VAL A O 1
ATOM 1292 N N . ALA A 1 185 ? 29.689 -10.975 -25.875 1.00 78.94 185 ALA A N 1
ATOM 1293 C CA . ALA A 1 185 ? 30.355 -11.692 -24.781 1.00 78.94 185 ALA A CA 1
ATOM 1294 C C . ALA A 1 185 ? 29.904 -11.138 -23.423 1.00 78.94 185 ALA A C 1
ATOM 1296 O O . ALA A 1 185 ? 29.133 -10.187 -23.393 1.00 78.94 185 ALA A O 1
ATOM 1297 N N . THR A 1 186 ? 30.378 -11.681 -22.294 1.00 73.38 186 THR A N 1
ATOM 1298 C CA . THR A 1 186 ? 29.991 -11.246 -20.931 1.00 73.38 186 THR A CA 1
ATOM 1299 C C . THR A 1 186 ? 30.126 -9.736 -20.715 1.00 73.38 186 THR A C 1
ATOM 1301 O O . THR A 1 186 ? 29.186 -9.104 -20.239 1.00 73.38 186 THR A O 1
ATOM 1304 N N . ASP A 1 187 ? 31.207 -9.122 -21.201 1.00 67.75 187 ASP A N 1
ATOM 1305 C CA . ASP A 1 187 ? 31.494 -7.686 -21.037 1.00 67.75 187 ASP A CA 1
ATOM 1306 C C . ASP A 1 187 ? 31.657 -6.945 -22.372 1.00 67.75 187 ASP A C 1
ATOM 1308 O O . ASP A 1 187 ? 32.230 -5.862 -22.430 1.00 67.75 187 ASP A O 1
ATOM 1312 N N . GLU A 1 188 ? 31.130 -7.524 -23.453 1.00 73.00 188 GLU A N 1
ATOM 1313 C CA . GLU A 1 188 ? 31.269 -6.982 -24.807 1.00 73.00 188 GLU A CA 1
ATOM 1314 C C . GLU A 1 188 ? 29.906 -6.806 -25.486 1.00 73.00 188 GLU A C 1
ATOM 1316 O O . GLU A 1 188 ? 28.992 -7.626 -25.305 1.00 73.00 188 GLU A O 1
ATOM 1321 N N . TRP A 1 189 ? 29.782 -5.716 -26.238 1.00 74.25 189 TRP A N 1
ATOM 1322 C CA . TRP A 1 189 ? 28.611 -5.332 -27.017 1.00 74.25 189 TRP A CA 1
ATOM 1323 C C . TRP A 1 189 ? 29.073 -4.755 -28.351 1.00 74.25 189 TRP A C 1
ATOM 1325 O O . TRP A 1 189 ? 29.903 -3.846 -28.359 1.00 74.25 189 TRP A O 1
ATOM 1335 N N . ASP A 1 190 ? 28.469 -5.219 -29.440 1.00 76.75 190 ASP A N 1
ATOM 1336 C CA . ASP A 1 190 ? 28.718 -4.692 -30.781 1.00 76.75 190 ASP A CA 1
ATOM 1337 C C . ASP A 1 190 ? 27.542 -3.827 -31.230 1.00 76.75 190 ASP A C 1
ATOM 1339 O O . ASP A 1 190 ? 26.383 -4.169 -30.987 1.00 76.75 190 ASP A O 1
ATOM 1343 N N . ALA A 1 191 ? 27.832 -2.706 -31.888 1.00 75.06 191 ALA A N 1
ATOM 1344 C CA . ALA A 1 191 ? 26.814 -1.911 -32.569 1.00 75.06 191 ALA A CA 1
ATOM 1345 C C . ALA A 1 191 ? 26.468 -2.559 -33.919 1.00 75.06 191 ALA A C 1
ATOM 1347 O O . ALA A 1 191 ? 27.373 -2.977 -34.645 1.00 75.06 191 ALA A O 1
ATOM 1348 N N . VAL A 1 192 ? 25.177 -2.624 -34.251 1.00 76.31 192 VAL A N 1
ATOM 1349 C CA . VAL A 1 192 ? 24.641 -3.221 -35.489 1.00 76.31 192 VAL A CA 1
ATOM 1350 C C . VAL A 1 192 ? 23.772 -2.251 -36.274 1.00 76.31 192 VAL A C 1
ATOM 1352 O O . VAL A 1 192 ? 23.125 -1.380 -35.647 1.00 76.31 192 VAL A O 1
#

Sequence (192 aa):
LLQSSYNVISTVGTTGDSIKLPGITVGTQCHVKNDGANAMDVFPFTDDDLGAGVNTAVSVAAGGSATFIGTVDNTTWTQLNAGFAQLILDVQTSVGGSPAVGSPLGAYTLVLGDELDKWIRLTASSIIVPPNATTAFTIGSQVTIFNISGAATTIAAGGSPVGTVVVNGVSSVDNDAGVAFIKVATDEWDAV

Organism: NCBI:txid412755

pLDDT: mean 71.18, std 20.48, range [32.62, 97.44]

Mean predicted aligned error: 17.67 Å

Nearest PDB structures (foldseek):
  2ha1-assembly1_A  TM=1.320E-01  e=4.461E+00  Homo sapiens

Foldseek 3Di:
DDDDLEEEDLADPDAAAEDEDDFADAFRKHKYFAQHPAKYWYFYDQQADAPPDGRDTDIAGHRGMWMWGRHDDSRYIYIPPPDVVPVVCVVVVVCPDPDPPDDDDDDDAPDDDDDPDDDDDDPDQEDEDAQQNPVDDDQFDKDKDWDQPQAWHWYWQQAPPT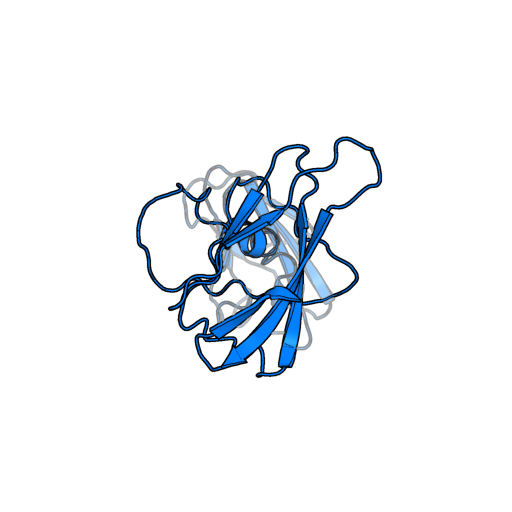DIDIQHHDPDPPDTRMWMWGRHDSRDIDID

Radius of gyration: 27.68 Å; Cα contacts (8 Å, |Δi|>4): 368; chains: 1; bounding box: 60×33×62 Å

Secondary structure (DSSP, 8-state):
---SSEEEE----STT-EEEPPPP-TT-EEEEEE-SSS-EEEEPSTT-BSSS-BT--EEE-TT-EEEEEE-SSTTBEEETTS-STTTTHHHHSTT-S---TT---S--------SSS------SSEEEEPTT-SS---TT-EEEEEE-SSS-EEEEESSSS--EEEEPPP-STT--EEEEEEEEETTEEEE-